Protein AF-A0A945UUV6-F1 (afdb_monomer)

Foldseek 3Di:
DDDPDQPCCDPPNVPVPDDFPWLVVVVLVVCQPVFQDDDPAPVRVVVSVCVSSVWDLVQKWWFQALPDPPSVQGHPVFTWIWIDDPAKIWIDTVQDWIWIWGQGPRQGTFIWIFRRVPPPPRRDRDTDGDCVVCVCQQDDLVPRRRDDWDKAAQAANGNYGPPVVHIDTDDPPDPQQRPQHRIADDDDDPPRHHNHQWHWDDDPNDTDIDGHPPPPPDSPD

pLDDT: mean 87.73, std 12.37, range [36.06, 98.31]

Structure (mmCIF, N/CA/C/O backbone):
data_AF-A0A945UUV6-F1
#
_entry.id   AF-A0A945UUV6-F1
#
loop_
_atom_site.group_PDB
_atom_site.id
_atom_site.type_symbol
_atom_site.label_atom_id
_atom_site.label_alt_id
_atom_site.label_comp_id
_atom_site.label_asym_id
_atom_site.label_entity_id
_atom_site.label_seq_id
_atom_site.pdbx_PDB_ins_code
_atom_site.Cartn_x
_atom_site.Cartn_y
_atom_site.Cartn_z
_atom_site.occupancy
_atom_site.B_iso_or_equiv
_atom_site.auth_seq_id
_atom_site.auth_comp_id
_atom_site.auth_asym_id
_atom_site.auth_atom_id
_atom_site.pdbx_PDB_model_num
ATOM 1 N N . MET A 1 1 ? -3.270 30.796 -7.926 1.00 36.06 1 MET A N 1
ATOM 2 C CA . MET A 1 1 ? -3.900 29.591 -8.498 1.00 36.06 1 MET A CA 1
ATOM 3 C C . MET A 1 1 ? -4.460 28.822 -7.319 1.00 36.06 1 MET A C 1
ATOM 5 O O . MET A 1 1 ? -3.673 28.322 -6.529 1.00 36.06 1 MET A O 1
ATOM 9 N N . PHE A 1 2 ? -5.770 28.882 -7.087 1.00 41.50 2 PHE A N 1
ATOM 10 C CA . PHE A 1 2 ? -6.388 28.129 -5.994 1.00 41.50 2 PHE A CA 1
ATOM 11 C C . PHE A 1 2 ? -6.330 26.651 -6.381 1.00 41.50 2 PHE A C 1
ATOM 13 O O . PHE A 1 2 ? -6.777 26.305 -7.475 1.00 41.50 2 PHE A O 1
ATOM 20 N N . ALA A 1 3 ? -5.711 25.807 -5.553 1.00 51.44 3 ALA A N 1
ATOM 21 C CA . ALA A 1 3 ? -5.890 24.368 -5.692 1.00 51.44 3 ALA A CA 1
ATOM 22 C C . ALA A 1 3 ? -7.397 24.114 -5.582 1.00 51.44 3 ALA A C 1
ATOM 24 O O . ALA A 1 3 ? -8.018 24.589 -4.631 1.00 51.44 3 ALA A O 1
ATOM 25 N N . ALA A 1 4 ? -7.992 23.482 -6.594 1.00 60.41 4 ALA A N 1
ATOM 26 C CA . ALA A 1 4 ? -9.378 23.058 -6.488 1.00 60.41 4 ALA A CA 1
ATOM 27 C C . ALA A 1 4 ? -9.465 22.129 -5.272 1.00 60.41 4 ALA A C 1
ATOM 29 O O . ALA A 1 4 ? -8.687 21.182 -5.174 1.00 60.41 4 ALA A O 1
ATOM 30 N N . GLU A 1 5 ? -10.331 22.463 -4.320 1.00 66.88 5 GLU A N 1
ATOM 31 C CA . GLU A 1 5 ? -10.587 21.610 -3.167 1.00 66.88 5 GLU A CA 1
ATOM 32 C C . GLU A 1 5 ? -11.098 20.262 -3.686 1.00 66.88 5 GLU A C 1
ATOM 34 O O . GLU A 1 5 ? -12.021 20.219 -4.504 1.00 66.88 5 GLU A O 1
ATOM 39 N N . GLU A 1 6 ? -10.438 19.175 -3.288 1.00 81.75 6 GLU A N 1
ATOM 40 C CA . GLU A 1 6 ? -10.772 17.840 -3.774 1.00 81.75 6 GLU A CA 1
ATOM 41 C C . GLU A 1 6 ? -12.221 17.498 -3.399 1.00 81.75 6 GLU A C 1
ATOM 43 O O . GLU A 1 6 ? -12.667 17.742 -2.275 1.00 81.75 6 GLU A O 1
ATOM 48 N N . ASN A 1 7 ? -12.981 16.922 -4.336 1.00 86.44 7 ASN A N 1
ATOM 49 C CA . ASN A 1 7 ? -14.432 16.750 -4.181 1.00 86.44 7 ASN A CA 1
ATOM 50 C C . ASN A 1 7 ? -14.825 15.970 -2.914 1.00 86.44 7 ASN A C 1
ATOM 52 O O . ASN A 1 7 ? -15.876 16.244 -2.338 1.00 86.44 7 ASN A O 1
ATOM 56 N N . TYR A 1 8 ? -13.989 15.028 -2.468 1.00 90.62 8 TYR A N 1
ATOM 57 C CA . TYR A 1 8 ? -14.243 14.205 -1.283 1.00 90.62 8 TYR A CA 1
ATOM 58 C C . TYR A 1 8 ? -14.155 14.974 0.046 1.00 90.62 8 TYR A C 1
ATOM 60 O O . TYR A 1 8 ? -14.665 14.492 1.057 1.00 90.62 8 TYR A O 1
ATOM 68 N N . GLU A 1 9 ? -13.568 16.172 0.067 1.00 92.88 9 GLU A N 1
ATOM 69 C CA . GLU A 1 9 ? -13.542 17.021 1.267 1.00 92.88 9 GLU A CA 1
ATOM 70 C C . GLU A 1 9 ? -14.818 17.854 1.446 1.00 92.88 9 GLU A C 1
ATOM 72 O O . GLU A 1 9 ? -15.105 18.356 2.537 1.00 92.88 9 GLU A O 1
ATOM 77 N N . ASN A 1 10 ? -15.646 17.949 0.405 1.00 91.81 10 ASN A N 1
ATOM 78 C CA . ASN A 1 10 ? -16.905 18.676 0.457 1.00 91.81 10 ASN A CA 1
ATOM 79 C C . ASN A 1 10 ? -18.038 17.834 1.077 1.00 91.81 10 ASN A C 1
ATOM 81 O O . ASN A 1 10 ? -18.025 16.598 1.009 1.00 91.81 10 ASN A O 1
ATOM 85 N N . PRO A 1 11 ? -19.066 18.475 1.669 1.00 91.50 11 PRO A N 1
ATOM 86 C CA . PRO A 1 11 ? -20.307 17.793 2.015 1.00 91.50 11 PRO A CA 1
ATOM 87 C C . PRO A 1 11 ? -20.918 17.085 0.790 1.00 91.50 11 PRO A C 1
ATOM 89 O O . PRO A 1 11 ? -20.872 17.632 -0.313 1.00 91.50 11 PRO A O 1
ATOM 92 N N . PRO A 1 12 ? -21.531 15.902 0.965 1.00 90.88 12 PRO A N 1
ATOM 93 C CA . PRO A 1 12 ? -21.845 15.263 2.245 1.00 90.88 12 PRO A CA 1
ATOM 94 C C . PRO A 1 12 ? -20.724 14.382 2.824 1.00 90.88 12 PRO A C 1
ATOM 96 O O . PRO A 1 12 ? -20.886 13.894 3.935 1.00 90.88 12 PRO A O 1
ATOM 99 N N . ILE A 1 13 ? -19.613 14.173 2.108 1.00 92.06 13 ILE A N 1
ATOM 100 C CA . ILE A 1 13 ? -18.565 13.217 2.505 1.00 92.06 13 ILE A CA 1
ATOM 101 C C . ILE A 1 13 ? -17.705 13.797 3.632 1.00 92.06 13 ILE A C 1
ATOM 103 O O . ILE A 1 13 ? -17.508 13.146 4.658 1.00 92.06 13 ILE A O 1
ATOM 107 N N . ALA A 1 14 ? -17.210 15.030 3.444 1.00 93.88 14 ALA A N 1
ATOM 108 C CA . ALA A 1 14 ? -16.312 15.712 4.379 1.00 93.88 14 ALA A CA 1
ATOM 109 C C . ALA A 1 14 ? -15.176 14.800 4.883 1.00 93.88 14 ALA A C 1
ATOM 111 O O . ALA A 1 14 ? -14.914 14.727 6.086 1.00 93.88 14 ALA A O 1
ATOM 112 N N . TYR A 1 15 ? -14.549 14.075 3.950 1.00 94.25 15 TYR A N 1
ATOM 113 C CA . TYR A 1 15 ? -13.761 12.869 4.195 1.00 94.25 15 TYR A CA 1
ATOM 114 C C . TYR A 1 15 ? -12.778 12.993 5.355 1.00 94.25 15 TYR A C 1
ATOM 116 O O . TYR A 1 15 ? -12.771 12.120 6.222 1.00 94.25 15 TYR A O 1
ATOM 124 N N . SER A 1 16 ? -11.962 14.048 5.412 1.00 92.38 16 SER A N 1
ATOM 125 C CA . SER A 1 16 ? -10.951 14.192 6.467 1.00 92.38 16 SER A CA 1
ATOM 126 C C . SER A 1 16 ? -11.541 14.540 7.837 1.00 92.38 16 SER A C 1
ATOM 128 O O . SER A 1 16 ? -10.946 14.206 8.861 1.00 92.38 16 SER A O 1
ATOM 130 N N . ARG A 1 17 ? -12.713 15.187 7.887 1.00 92.38 17 ARG A N 1
ATOM 131 C CA . ARG A 1 17 ? -13.366 15.588 9.148 1.00 92.38 17 ARG A CA 1
ATOM 132 C C . ARG A 1 17 ? -14.317 14.532 9.702 1.00 92.38 17 ARG A C 1
ATOM 134 O O . ARG A 1 17 ? -14.557 14.519 10.906 1.00 92.38 17 ARG A O 1
ATOM 141 N N . THR A 1 18 ? -14.889 13.699 8.841 1.00 94.69 18 THR A N 1
ATOM 142 C CA . THR A 1 18 ? -15.814 12.641 9.249 1.00 94.69 18 THR A CA 1
ATOM 143 C C . THR A 1 18 ? -15.056 11.555 10.010 1.00 94.69 18 THR A C 1
ATOM 145 O O . THR A 1 18 ? -13.999 11.096 9.571 1.00 94.69 18 THR A O 1
ATOM 148 N N . THR A 1 19 ? -15.576 11.160 11.173 1.00 93.44 19 THR A N 1
ATOM 149 C CA . THR A 1 19 ? -15.027 10.058 11.970 1.00 93.44 19 THR A CA 1
ATOM 150 C C . THR A 1 19 ? -15.353 8.719 11.298 1.00 93.44 19 THR A C 1
ATOM 152 O O . THR A 1 19 ? -16.535 8.441 11.119 1.00 93.44 19 THR A O 1
ATOM 155 N N . PRO A 1 20 ? -14.354 7.889 10.945 1.00 95.19 20 PRO A N 1
ATOM 156 C CA . PRO A 1 20 ? -14.604 6.584 10.333 1.00 95.19 20 PRO A CA 1
ATOM 157 C C . PRO A 1 20 ? -15.184 5.553 11.307 1.00 95.19 20 PRO A C 1
ATOM 159 O O . PRO A 1 20 ? -14.794 5.504 12.474 1.00 95.19 20 PRO A O 1
ATOM 162 N N . GLU A 1 21 ? -16.026 4.663 10.797 1.00 95.94 21 GLU A N 1
ATOM 163 C CA . GLU A 1 21 ? -16.571 3.454 11.422 1.00 95.94 21 GLU A CA 1
ATOM 164 C C . GLU A 1 21 ? -15.895 2.175 10.874 1.00 95.94 21 GLU A C 1
ATOM 166 O O . GLU A 1 21 ? -16.528 1.151 10.591 1.00 95.94 21 GLU A O 1
ATOM 171 N N . ASP A 1 22 ? -14.572 2.204 10.738 1.00 95.88 22 ASP A N 1
ATOM 172 C CA . ASP A 1 22 ? -13.777 1.117 10.165 1.00 95.88 22 ASP A CA 1
ATOM 173 C C . ASP A 1 22 ? -13.108 0.205 11.216 1.00 95.88 22 ASP A C 1
ATOM 175 O O . ASP A 1 22 ? -13.314 0.318 12.432 1.00 95.88 22 ASP A O 1
ATOM 179 N N . ALA A 1 23 ? -12.326 -0.767 10.733 1.00 95.62 23 ALA A N 1
ATOM 180 C CA . ALA A 1 23 ? -11.605 -1.716 11.579 1.00 95.62 23 ALA A CA 1
ATOM 181 C C . ALA A 1 23 ? -10.595 -1.034 12.516 1.00 95.62 23 ALA A C 1
ATO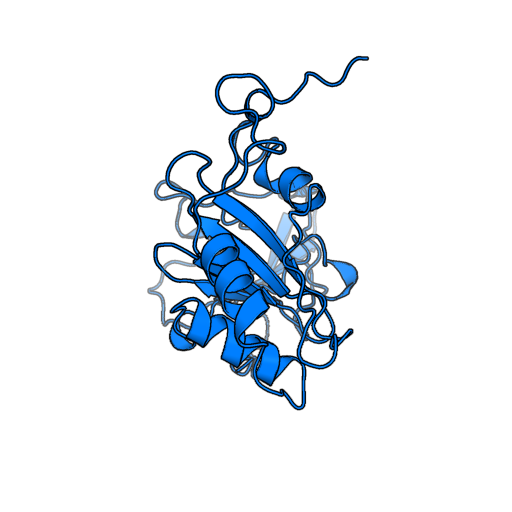M 183 O O . ALA A 1 23 ? -10.392 -1.505 13.634 1.00 95.62 23 ALA A O 1
ATOM 184 N N . ILE A 1 24 ? -10.011 0.091 12.101 1.00 95.19 24 ILE A N 1
ATOM 185 C CA . ILE A 1 24 ? -8.998 0.811 12.868 1.00 95.19 24 ILE A CA 1
ATOM 186 C C . ILE A 1 24 ? -9.636 1.629 13.982 1.00 95.19 24 ILE A C 1
ATOM 188 O O . ILE A 1 24 ? -9.155 1.572 15.112 1.00 95.19 24 ILE A O 1
ATOM 192 N N . THR A 1 25 ? -10.750 2.319 13.725 1.00 93.75 25 THR A N 1
ATOM 193 C CA . THR A 1 25 ? -11.500 2.993 14.796 1.00 93.75 25 THR A CA 1
ATOM 194 C C . THR A 1 25 ? -11.962 1.984 15.853 1.00 93.75 25 THR A C 1
ATOM 196 O O . THR A 1 25 ? -11.814 2.236 17.051 1.00 93.75 25 THR A O 1
ATOM 199 N N . ARG A 1 26 ? -12.463 0.807 15.442 1.00 93.69 26 ARG A N 1
ATOM 200 C CA . ARG A 1 26 ? -12.845 -0.265 16.383 1.00 93.69 26 ARG A CA 1
ATOM 201 C C . ARG A 1 26 ? -11.652 -0.777 17.190 1.00 93.69 26 ARG A C 1
ATOM 203 O O . ARG A 1 26 ? -11.760 -0.907 18.410 1.00 93.69 26 ARG A O 1
ATOM 210 N N . LEU A 1 27 ? -10.525 -1.034 16.526 1.00 92.75 27 LEU A N 1
ATOM 211 C CA . LEU A 1 27 ? -9.287 -1.470 17.168 1.00 92.75 27 LEU A CA 1
ATOM 212 C C . LEU A 1 27 ? -8.800 -0.433 18.185 1.00 92.75 27 LEU A C 1
ATOM 214 O O . LEU A 1 27 ? -8.574 -0.772 19.343 1.00 92.75 27 LEU A O 1
ATOM 218 N N . GLN A 1 28 ? -8.707 0.835 17.788 1.00 90.19 28 GLN A N 1
ATOM 219 C CA . GLN A 1 28 ? -8.241 1.918 18.649 1.00 90.19 28 GLN A CA 1
ATOM 220 C C . GLN A 1 28 ? -9.129 2.095 19.889 1.00 90.19 28 GLN A C 1
ATOM 222 O O . GLN A 1 28 ? -8.601 2.257 20.988 1.00 90.19 28 GLN A O 1
ATOM 227 N N . ASN A 1 29 ? -10.456 2.001 19.744 1.00 90.50 29 ASN A N 1
ATOM 228 C CA . ASN A 1 29 ? -11.382 2.065 20.879 1.00 90.50 29 ASN A CA 1
ATOM 229 C C . ASN A 1 29 ? -11.166 0.907 21.862 1.00 90.50 29 ASN A C 1
ATOM 231 O O . ASN A 1 29 ? -11.092 1.136 23.065 1.00 90.50 29 ASN A O 1
ATOM 235 N N . ARG A 1 30 ? -11.001 -0.324 21.363 1.00 90.25 30 ARG A N 1
ATOM 236 C CA . ARG A 1 30 ? -10.720 -1.488 22.218 1.00 90.25 30 ARG A CA 1
ATOM 237 C C . ARG A 1 30 ? -9.371 -1.350 22.929 1.00 90.25 30 ARG A C 1
ATOM 239 O O . ARG A 1 30 ? -9.291 -1.552 24.137 1.00 90.25 30 ARG A O 1
ATOM 246 N N . LEU A 1 31 ? -8.324 -0.953 22.206 1.00 87.06 31 LEU A N 1
ATOM 247 C CA . LEU A 1 31 ? -6.979 -0.783 22.764 1.00 87.06 31 LEU A CA 1
ATOM 248 C C . LEU A 1 31 ? -6.886 0.368 23.775 1.00 87.06 31 LEU A C 1
ATOM 250 O O . LEU A 1 31 ? -6.015 0.333 24.642 1.00 87.06 31 LEU A O 1
ATOM 254 N N . ALA A 1 32 ? -7.773 1.365 23.712 1.00 85.75 32 ALA A N 1
ATOM 255 C CA . ALA A 1 32 ? -7.854 2.406 24.738 1.00 85.75 32 ALA A CA 1
ATOM 256 C C . ALA A 1 32 ? -8.229 1.835 26.120 1.00 85.75 32 ALA A C 1
ATOM 258 O O . ALA A 1 32 ? -7.824 2.391 27.143 1.00 85.75 32 ALA A O 1
ATOM 259 N N . GLU A 1 33 ? -8.959 0.718 26.151 1.00 86.25 33 GLU A N 1
ATOM 260 C CA . GLU A 1 33 ? -9.356 0.017 27.374 1.00 86.25 33 GLU A CA 1
ATOM 261 C C . GLU A 1 33 ? -8.363 -1.090 27.749 1.00 86.25 33 GLU A C 1
ATOM 263 O O . GLU A 1 33 ? -7.979 -1.213 28.913 1.00 86.25 33 GLU A O 1
ATOM 268 N N . THR A 1 34 ? -7.931 -1.892 26.770 1.00 85.56 34 THR A N 1
ATOM 269 C CA . THR A 1 34 ? -7.133 -3.106 27.016 1.00 85.56 34 THR A CA 1
ATOM 270 C C . THR A 1 34 ? -5.625 -2.881 26.966 1.00 85.56 34 THR A C 1
ATOM 272 O O . THR A 1 34 ? -4.872 -3.683 27.515 1.00 85.56 34 THR A O 1
ATOM 275 N N . GLY A 1 35 ? -5.172 -1.815 26.305 1.00 81.06 35 GLY A N 1
ATOM 276 C CA . GLY A 1 35 ? -3.789 -1.684 25.855 1.00 81.06 35 GLY A CA 1
ATOM 277 C C . GLY A 1 35 ? -3.459 -2.633 24.698 1.00 81.06 35 GLY A C 1
ATOM 278 O O . GLY A 1 35 ? -4.230 -3.537 24.366 1.00 81.06 35 GLY A O 1
ATOM 279 N N . MET A 1 36 ? -2.303 -2.402 24.077 1.00 78.81 36 MET A N 1
ATOM 280 C CA . MET A 1 36 ? -1.695 -3.306 23.092 1.00 78.81 36 MET A CA 1
ATOM 281 C C . MET A 1 36 ? -0.851 -4.353 23.832 1.00 78.81 36 MET A C 1
ATOM 283 O O . MET A 1 36 ? -0.193 -3.971 24.807 1.00 78.81 36 MET A O 1
ATOM 287 N N . PRO A 1 37 ? -0.817 -5.624 23.387 1.00 80.81 37 PRO A N 1
ATOM 288 C CA . PRO A 1 37 ? 0.177 -6.578 23.867 1.00 80.81 37 PRO A CA 1
ATOM 289 C C . PRO A 1 37 ? 1.606 -6.039 23.720 1.00 80.81 37 PRO A C 1
ATOM 291 O O . PRO A 1 37 ? 1.888 -5.243 22.818 1.00 80.81 37 PRO A O 1
ATOM 294 N N . ASP A 1 38 ? 2.494 -6.476 24.614 1.00 81.75 38 ASP A N 1
ATOM 295 C CA . ASP A 1 38 ? 3.925 -6.209 24.486 1.00 81.75 38 ASP A CA 1
ATOM 296 C C . ASP A 1 38 ? 4.467 -6.840 23.194 1.00 81.75 38 ASP A C 1
ATOM 298 O O . ASP A 1 38 ? 3.981 -7.877 22.744 1.00 81.75 38 ASP A O 1
ATOM 302 N N . ALA A 1 39 ? 5.461 -6.183 22.602 1.00 85.25 39 ALA A N 1
ATOM 303 C CA . ALA A 1 39 ? 6.147 -6.636 21.403 1.00 85.25 39 ALA A CA 1
ATOM 304 C C . ALA A 1 39 ? 7.636 -6.303 21.519 1.00 85.25 39 ALA A C 1
ATOM 306 O O . ALA A 1 39 ? 7.996 -5.187 21.914 1.00 85.25 39 ALA A O 1
ATOM 307 N N . ASP A 1 40 ? 8.484 -7.255 21.154 1.00 84.25 40 ASP A N 1
ATOM 308 C CA . ASP A 1 40 ? 9.936 -7.156 21.255 1.00 84.25 40 ASP A CA 1
ATOM 309 C C . ASP A 1 40 ? 10.534 -6.321 20.114 1.00 84.25 40 ASP A C 1
ATOM 311 O O . ASP A 1 40 ? 11.536 -5.623 20.301 1.00 84.25 40 ASP A O 1
ATOM 315 N N . ASP A 1 41 ? 9.920 -6.368 18.927 1.00 87.88 41 ASP A N 1
ATOM 316 C CA . ASP A 1 41 ? 10.397 -5.669 17.736 1.00 87.88 41 ASP A CA 1
ATOM 317 C C . ASP A 1 41 ? 9.278 -5.216 16.775 1.00 87.88 41 ASP A C 1
ATOM 319 O O . ASP A 1 41 ? 8.084 -5.462 16.965 1.00 87.88 41 ASP A O 1
ATOM 323 N N . GLU A 1 42 ? 9.676 -4.521 15.704 1.00 89.62 42 GLU A N 1
ATOM 324 C CA . GLU A 1 42 ? 8.758 -4.029 14.672 1.00 89.62 42 GLU A CA 1
ATOM 325 C C . GLU A 1 42 ? 8.004 -5.146 13.929 1.00 89.62 42 GLU A C 1
ATOM 327 O O . GLU A 1 42 ? 6.868 -4.929 13.498 1.00 89.62 42 GLU A O 1
ATOM 332 N N . LYS A 1 43 ? 8.594 -6.342 13.797 1.00 91.69 43 LYS A N 1
ATOM 333 C CA . LYS A 1 43 ? 7.950 -7.486 13.138 1.00 91.69 43 LYS A CA 1
ATOM 334 C C . LYS A 1 43 ? 6.869 -8.080 14.023 1.00 91.69 43 LYS A C 1
ATOM 336 O O . LYS A 1 43 ? 5.829 -8.484 13.512 1.00 91.69 43 LYS A O 1
ATOM 341 N N . GLU A 1 44 ? 7.090 -8.144 15.329 1.00 91.00 44 GLU A N 1
ATOM 342 C CA . GLU A 1 44 ? 6.075 -8.592 16.274 1.00 91.00 44 GLU A CA 1
ATOM 343 C C . GLU A 1 44 ? 4.908 -7.603 16.356 1.00 91.00 44 GLU A C 1
ATOM 345 O O . GLU A 1 44 ? 3.760 -8.033 16.264 1.00 91.00 44 GLU A O 1
ATOM 350 N N . ILE A 1 45 ? 5.174 -6.288 16.372 1.00 91.06 45 ILE A N 1
ATOM 351 C CA . ILE A 1 45 ? 4.116 -5.265 16.251 1.00 91.06 45 ILE A CA 1
ATOM 352 C C . ILE A 1 45 ? 3.297 -5.495 14.977 1.00 91.06 45 ILE A C 1
ATOM 354 O O . ILE A 1 45 ? 2.067 -5.492 15.021 1.00 91.06 45 ILE A O 1
ATOM 358 N N . LEU A 1 46 ? 3.965 -5.727 13.844 1.00 94.19 46 LEU A N 1
ATOM 359 C CA . LEU A 1 46 ? 3.285 -6.016 12.588 1.00 94.19 46 LEU A CA 1
ATOM 360 C C . LEU A 1 46 ? 2.440 -7.297 12.675 1.00 94.19 46 LEU A C 1
ATOM 362 O O . LEU A 1 46 ? 1.280 -7.265 12.280 1.00 94.19 46 LEU A O 1
ATOM 366 N N . ARG A 1 47 ? 2.966 -8.405 13.218 1.00 94.44 47 ARG A N 1
ATOM 367 C CA . ARG A 1 47 ? 2.203 -9.660 13.382 1.00 94.44 47 ARG A CA 1
ATOM 368 C C . ARG A 1 47 ? 0.973 -9.477 14.267 1.00 94.44 47 ARG A C 1
ATOM 370 O O . ARG A 1 47 ? -0.092 -9.978 13.915 1.00 94.44 47 ARG A O 1
ATOM 377 N N . LEU A 1 48 ? 1.106 -8.749 15.375 1.00 92.25 48 LEU A N 1
ATOM 378 C CA . LEU A 1 48 ? -0.012 -8.432 16.262 1.00 92.25 48 LEU A CA 1
ATOM 379 C C . LEU A 1 48 ? -1.073 -7.603 15.534 1.00 92.25 48 LEU A C 1
ATOM 381 O O . LEU A 1 48 ? -2.249 -7.942 15.596 1.00 92.25 48 LEU A O 1
ATOM 385 N N . LEU A 1 49 ? -0.674 -6.564 14.792 1.00 93.50 49 LEU A N 1
ATOM 386 C CA . LEU A 1 49 ? -1.610 -5.759 14.001 1.00 93.50 49 LEU A CA 1
ATOM 387 C C . LEU A 1 49 ? -2.318 -6.584 12.923 1.00 93.50 49 LEU A C 1
ATOM 389 O O . LEU A 1 49 ? -3.525 -6.448 12.761 1.00 93.50 49 LEU A O 1
ATOM 393 N N . LEU A 1 50 ? -1.596 -7.451 12.207 1.00 96.81 50 LEU A N 1
ATOM 394 C CA . LEU A 1 50 ? -2.195 -8.340 11.208 1.00 96.81 50 LEU A CA 1
ATOM 395 C C . LEU A 1 50 ? -3.235 -9.273 11.841 1.00 96.81 50 LEU A C 1
ATOM 397 O O . LEU A 1 50 ? -4.326 -9.413 11.297 1.00 96.81 50 LEU A O 1
ATOM 401 N N . ALA A 1 51 ? -2.933 -9.856 13.004 1.00 95.12 51 ALA A N 1
ATOM 402 C CA . ALA A 1 51 ? -3.875 -10.705 13.730 1.00 95.12 51 ALA A CA 1
ATOM 403 C C . ALA A 1 51 ? -5.111 -9.924 14.207 1.00 95.12 51 ALA A C 1
ATOM 405 O O . ALA A 1 51 ? -6.234 -10.392 14.053 1.00 95.12 51 ALA A O 1
ATOM 406 N N . GLU A 1 52 ? -4.916 -8.718 14.743 1.00 93.50 52 GLU A N 1
ATOM 407 C CA . GLU A 1 52 ? -6.006 -7.878 15.252 1.00 93.50 52 GLU A CA 1
ATOM 408 C C . GLU A 1 52 ? -6.920 -7.322 14.154 1.00 93.50 52 GLU A C 1
ATOM 410 O O . GLU A 1 52 ? -8.082 -7.003 14.412 1.00 93.50 52 GLU A O 1
ATOM 415 N N . LEU A 1 53 ? -6.403 -7.210 12.930 1.00 95.56 53 LEU A N 1
ATOM 416 C CA . LEU A 1 53 ? -7.136 -6.745 11.753 1.00 95.56 53 LEU A CA 1
ATOM 417 C C . LEU A 1 53 ? -7.650 -7.892 10.871 1.00 95.56 53 LEU A C 1
ATOM 419 O O . LEU A 1 53 ? -8.217 -7.619 9.813 1.00 95.56 53 LEU A O 1
ATOM 423 N N . ASP A 1 54 ? -7.456 -9.146 11.293 1.00 96.62 54 ASP A N 1
ATOM 424 C CA . ASP A 1 54 ? -7.799 -10.355 10.532 1.00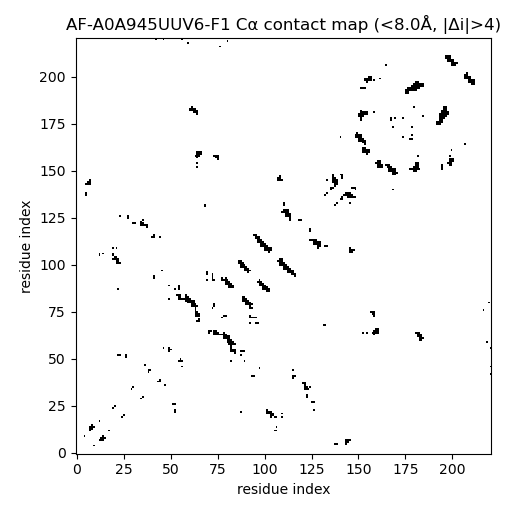 96.62 54 ASP A CA 1
ATOM 425 C C . ASP A 1 54 ? -7.210 -10.347 9.106 1.00 96.62 54 ASP A C 1
ATOM 427 O O . ASP A 1 54 ? -7.868 -10.625 8.102 1.00 96.62 54 ASP A O 1
ATOM 431 N N . VAL A 1 55 ? -5.936 -9.959 9.005 1.00 98.31 55 VAL A N 1
ATOM 432 C CA . VAL A 1 55 ? -5.173 -9.934 7.755 1.00 98.31 55 VAL A CA 1
ATOM 433 C C . VAL A 1 55 ? -4.230 -11.142 7.721 1.00 98.31 55 VAL A C 1
ATOM 435 O O . VAL A 1 55 ? -3.278 -11.203 8.504 1.00 98.31 55 VAL A O 1
ATOM 438 N N . PRO A 1 56 ? -4.428 -12.112 6.808 1.00 97.62 56 PRO A N 1
ATOM 439 C CA . PRO A 1 56 ? -3.584 -13.301 6.748 1.00 97.62 56 PRO A CA 1
ATOM 440 C C . PRO A 1 56 ? -2.138 -12.957 6.385 1.00 97.62 56 PRO A C 1
ATOM 442 O O . PRO A 1 56 ? -1.890 -12.320 5.363 1.00 97.62 56 PRO A O 1
ATOM 445 N N . ILE A 1 57 ? -1.157 -13.459 7.140 1.00 96.44 57 ILE A N 1
ATOM 446 C CA . ILE A 1 57 ? 0.274 -13.289 6.804 1.00 96.44 57 ILE A CA 1
ATOM 447 C C . ILE A 1 57 ? 0.590 -13.878 5.416 1.00 96.44 57 ILE A C 1
ATOM 449 O O . ILE A 1 57 ? 1.397 -13.326 4.672 1.00 96.44 57 ILE A O 1
ATOM 453 N N . SER A 1 58 ? -0.101 -14.952 5.022 1.00 94.50 58 SER A N 1
ATOM 454 C CA . SER A 1 58 ? 0.043 -15.595 3.710 1.00 94.50 58 SER A CA 1
ATOM 455 C C . SER A 1 58 ? -0.410 -14.736 2.522 1.00 94.50 58 SER A C 1
ATOM 457 O O . SER A 1 58 ? -0.103 -15.084 1.385 1.00 94.50 58 SER A O 1
ATOM 459 N N . SER A 1 59 ? -1.108 -13.617 2.757 1.00 96.19 59 SER A N 1
ATOM 460 C CA . SER A 1 59 ? -1.513 -12.665 1.709 1.00 96.19 59 SER A CA 1
ATOM 461 C C . SER A 1 59 ? -0.355 -11.805 1.182 1.00 96.19 59 SER A C 1
ATOM 463 O O . SER A 1 59 ? -0.553 -10.992 0.283 1.00 96.19 59 SER A O 1
ATOM 465 N N . GLN A 1 60 ? 0.848 -11.954 1.744 1.00 95.62 60 GLN A N 1
ATOM 466 C CA . GLN A 1 60 ? 1.994 -11.093 1.475 1.00 95.62 60 GLN A CA 1
ATOM 467 C C . GLN A 1 60 ? 2.291 -10.899 -0.021 1.00 95.62 60 GLN A C 1
ATOM 469 O O . GLN A 1 60 ? 2.485 -11.845 -0.785 1.00 95.62 60 GLN A O 1
ATOM 474 N N . LEU A 1 61 ? 2.437 -9.632 -0.394 1.00 95.19 61 LEU A N 1
ATOM 475 C CA . LEU A 1 61 ? 2.978 -9.150 -1.657 1.00 95.19 61 LEU A CA 1
ATOM 476 C C . LEU A 1 61 ? 4.231 -8.325 -1.373 1.00 95.19 61 LEU A C 1
ATOM 478 O O . LEU A 1 61 ? 4.312 -7.657 -0.343 1.00 95.19 61 LEU A O 1
ATOM 482 N N . LEU A 1 62 ? 5.189 -8.314 -2.298 1.00 95.44 62 LEU A N 1
ATOM 483 C CA . LEU A 1 62 ? 6.447 -7.588 -2.129 1.00 95.44 62 LEU A CA 1
ATOM 484 C C . LEU A 1 62 ? 6.673 -6.608 -3.283 1.00 95.44 62 LEU A C 1
ATOM 486 O O . LEU A 1 62 ? 6.577 -6.964 -4.459 1.00 95.44 62 LEU A O 1
ATOM 490 N N . VAL A 1 63 ? 6.997 -5.367 -2.927 1.00 96.06 63 VAL A N 1
ATOM 491 C CA . VAL A 1 63 ? 7.204 -4.244 -3.846 1.00 96.06 63 VAL A CA 1
ATOM 492 C C . VAL A 1 63 ? 8.598 -3.682 -3.627 1.00 96.06 63 VAL A C 1
ATOM 494 O O . VAL A 1 63 ? 8.895 -3.145 -2.560 1.00 96.06 63 VAL A O 1
ATOM 497 N N . PHE A 1 64 ? 9.448 -3.774 -4.644 1.00 95.19 64 PHE A N 1
ATOM 498 C CA . PHE A 1 64 ? 10.798 -3.215 -4.599 1.00 95.19 64 PHE A CA 1
ATOM 499 C C . PHE A 1 64 ? 10.911 -1.848 -5.270 1.00 95.19 64 PHE A C 1
ATOM 501 O O . PHE A 1 64 ? 11.927 -1.169 -5.122 1.00 95.19 64 PHE A O 1
ATOM 508 N N . SER A 1 65 ? 9.890 -1.426 -6.020 1.00 95.94 65 SER A N 1
ATOM 509 C CA . SER A 1 65 ? 9.896 -0.098 -6.620 1.00 95.94 65 SER A CA 1
ATOM 510 C C . SER A 1 65 ? 9.657 1.002 -5.592 1.00 95.94 65 SER A C 1
ATOM 512 O O . SER A 1 65 ? 8.782 0.908 -4.728 1.00 95.94 65 SER A O 1
ATOM 514 N N . ARG A 1 66 ? 10.365 2.115 -5.765 1.00 95.62 66 ARG A N 1
ATOM 515 C CA . ARG A 1 66 ? 10.336 3.316 -4.926 1.00 95.62 66 ARG A CA 1
ATOM 516 C C . ARG A 1 66 ? 9.116 4.203 -5.211 1.00 95.62 66 ARG A C 1
ATOM 518 O O . ARG A 1 66 ? 9.233 5.377 -5.543 1.00 95.62 66 ARG A O 1
ATOM 525 N N . THR A 1 67 ? 7.918 3.628 -5.103 1.00 91.50 67 THR A N 1
ATOM 526 C CA . THR A 1 67 ? 6.632 4.273 -5.442 1.00 91.50 67 THR A CA 1
ATOM 527 C C . THR A 1 67 ? 5.755 4.591 -4.225 1.00 91.50 67 THR A C 1
ATOM 529 O O . THR A 1 67 ? 4.560 4.819 -4.389 1.00 91.50 67 THR A O 1
ATOM 532 N N . SER A 1 68 ? 6.323 4.568 -3.015 1.00 91.75 68 SER A N 1
ATOM 533 C CA . SER A 1 68 ? 5.640 4.862 -1.742 1.00 91.75 68 SER A CA 1
ATOM 534 C C . SER A 1 68 ? 6.065 6.218 -1.164 1.00 91.75 68 SER A C 1
ATOM 536 O O . SER A 1 68 ? 7.111 6.749 -1.539 1.00 91.75 68 SER A O 1
ATOM 538 N N . LEU A 1 69 ? 5.314 6.716 -0.173 1.00 90.50 69 LEU A N 1
ATOM 539 C CA . LEU A 1 69 ? 5.753 7.758 0.763 1.00 90.50 69 LEU A CA 1
ATOM 540 C C . LEU A 1 69 ? 7.121 7.420 1.386 1.00 90.50 69 LEU A C 1
ATOM 542 O O . LEU A 1 69 ? 7.955 8.295 1.589 1.00 90.50 69 LEU A O 1
ATOM 546 N N . GLN A 1 70 ? 7.391 6.131 1.609 1.00 93.19 70 GLN A N 1
ATOM 547 C CA . GLN A 1 70 ? 8.629 5.629 2.217 1.00 93.19 70 GLN A CA 1
ATOM 548 C C . GLN A 1 70 ? 9.731 5.282 1.200 1.00 93.19 70 GLN A C 1
ATOM 550 O O . GLN A 1 70 ? 10.573 4.419 1.460 1.00 93.19 70 GLN A O 1
ATOM 555 N N . ARG A 1 71 ? 9.729 5.924 0.023 1.00 94.94 71 ARG A N 1
ATOM 556 C CA . ARG A 1 71 ? 10.635 5.621 -1.103 1.00 94.94 71 ARG A CA 1
ATOM 557 C C . ARG A 1 71 ? 12.114 5.514 -0.728 1.00 94.94 71 ARG A C 1
ATOM 559 O O . ARG A 1 71 ? 12.801 4.647 -1.257 1.00 94.94 71 ARG A O 1
ATOM 566 N N . ASP A 1 72 ? 12.589 6.325 0.214 1.00 95.25 72 ASP A N 1
ATOM 567 C CA . ASP A 1 72 ? 14.004 6.355 0.603 1.00 95.25 72 ASP A CA 1
ATOM 568 C C . ASP A 1 72 ? 14.456 5.072 1.311 1.00 95.25 72 ASP A C 1
ATOM 570 O O . ASP A 1 72 ? 15.644 4.755 1.313 1.00 95.25 72 ASP A O 1
ATOM 574 N N . ARG A 1 73 ? 13.514 4.301 1.868 1.00 94.94 73 ARG A N 1
ATOM 575 C CA . ARG A 1 73 ? 13.776 3.025 2.552 1.00 94.94 73 ARG A CA 1
ATOM 576 C C . ARG A 1 73 ? 13.629 1.816 1.646 1.00 94.94 73 ARG A C 1
ATOM 578 O O . ARG A 1 73 ? 14.178 0.768 1.959 1.00 94.94 73 ARG A O 1
ATOM 585 N N . ILE A 1 74 ? 12.885 1.954 0.555 1.00 95.69 74 ILE A N 1
ATOM 586 C CA . ILE A 1 74 ? 12.558 0.838 -0.326 1.00 95.69 74 ILE A CA 1
ATOM 587 C C . ILE A 1 74 ? 13.691 0.639 -1.329 1.00 95.69 74 ILE A C 1
ATOM 589 O O . ILE A 1 74 ? 14.177 1.601 -1.924 1.00 95.69 74 ILE A O 1
ATOM 593 N N . SER A 1 75 ? 14.096 -0.608 -1.525 1.00 94.06 75 SER A N 1
ATOM 594 C CA . SER A 1 75 ? 15.026 -1.031 -2.573 1.00 94.06 75 SER A CA 1
ATOM 595 C C . SER A 1 75 ? 14.750 -2.493 -2.952 1.00 94.06 75 SER A C 1
ATOM 597 O O . SER A 1 75 ? 14.008 -3.174 -2.240 1.00 94.06 75 SER A O 1
ATOM 599 N N . PRO A 1 76 ? 15.372 -3.026 -4.019 1.00 92.69 76 PRO A N 1
ATOM 600 C CA . PRO A 1 76 ? 15.366 -4.466 -4.295 1.00 92.69 76 PRO A CA 1
ATOM 601 C C . PRO A 1 76 ? 15.814 -5.335 -3.113 1.00 92.69 76 PRO A C 1
ATOM 603 O O . PRO A 1 76 ? 15.251 -6.396 -2.880 1.00 92.69 76 PRO A O 1
ATOM 606 N N . THR A 1 77 ? 16.779 -4.874 -2.316 1.00 91.81 77 THR A N 1
ATOM 607 C CA . THR A 1 77 ? 17.281 -5.616 -1.145 1.00 91.81 77 THR A CA 1
ATOM 608 C C . THR A 1 77 ? 16.549 -5.295 0.160 1.00 91.81 77 THR A C 1
ATOM 610 O O . THR A 1 77 ? 16.778 -5.962 1.163 1.00 91.81 77 THR A O 1
ATOM 613 N N . ASN A 1 78 ? 15.670 -4.289 0.164 1.00 93.81 78 ASN A N 1
ATOM 614 C CA . ASN A 1 78 ? 14.814 -3.922 1.291 1.00 93.81 78 ASN A CA 1
ATOM 615 C C . ASN A 1 78 ? 13.401 -3.576 0.781 1.00 93.81 78 ASN A C 1
ATOM 617 O O . ASN A 1 78 ? 13.016 -2.399 0.758 1.00 93.81 78 ASN A O 1
ATOM 621 N N . PRO A 1 79 ? 12.643 -4.567 0.276 1.00 95.00 79 PRO A N 1
ATOM 622 C CA . PRO A 1 79 ? 11.342 -4.319 -0.323 1.00 95.00 79 PRO A CA 1
ATOM 623 C C . PRO A 1 79 ? 10.299 -3.962 0.736 1.00 95.00 79 PRO A C 1
ATOM 625 O O . PRO A 1 79 ? 10.392 -4.339 1.904 1.00 95.00 79 PRO A O 1
ATOM 628 N N . ARG A 1 80 ? 9.248 -3.272 0.300 1.00 96.25 80 ARG A N 1
ATOM 629 C CA . ARG A 1 80 ? 8.033 -3.094 1.093 1.00 96.25 80 ARG A CA 1
ATOM 630 C C . ARG A 1 80 ? 7.151 -4.330 0.948 1.00 96.25 80 ARG A C 1
ATOM 632 O O . ARG A 1 80 ? 6.835 -4.711 -0.179 1.00 96.25 80 ARG A O 1
ATOM 639 N N . ALA A 1 81 ? 6.693 -4.897 2.057 1.00 96.69 81 ALA A N 1
ATOM 640 C CA . ALA A 1 81 ? 5.589 -5.848 2.053 1.00 96.69 81 ALA A CA 1
ATOM 641 C C . ALA A 1 81 ? 4.238 -5.137 2.096 1.00 96.69 81 ALA A C 1
ATOM 643 O O . ALA A 1 81 ? 4.094 -4.075 2.702 1.00 96.69 81 ALA A O 1
ATOM 644 N N . ILE A 1 82 ? 3.247 -5.758 1.465 1.00 97.56 82 ILE A N 1
ATOM 645 C CA . ILE A 1 82 ? 1.830 -5.433 1.587 1.00 97.56 82 ILE A CA 1
ATOM 646 C C . ILE A 1 82 ? 1.106 -6.729 1.942 1.00 97.56 82 ILE A C 1
ATOM 648 O O . ILE A 1 82 ? 1.236 -7.718 1.228 1.00 97.56 82 ILE A O 1
ATOM 652 N N . TYR A 1 83 ? 0.337 -6.711 3.018 1.00 98.25 83 TYR A N 1
ATOM 653 C CA . TYR A 1 83 ? -0.593 -7.765 3.408 1.00 98.25 83 TYR A CA 1
ATOM 654 C C . TYR A 1 83 ? -2.010 -7.254 3.183 1.00 98.25 83 TYR A C 1
ATOM 656 O O . TYR A 1 83 ? -2.244 -6.047 3.277 1.00 98.25 83 TYR A O 1
ATOM 664 N N . TYR A 1 84 ? -2.949 -8.138 2.873 1.00 97.88 84 TYR A N 1
ATOM 665 C CA . TYR A 1 84 ? -4.317 -7.735 2.584 1.00 97.88 84 TYR A CA 1
ATOM 666 C C . TYR A 1 84 ? -5.359 -8.767 3.018 1.00 97.88 84 TYR A C 1
ATOM 668 O O . TYR A 1 84 ? -5.115 -9.972 3.051 1.00 97.88 84 TYR A O 1
ATOM 676 N N . SER A 1 85 ? -6.543 -8.254 3.322 1.00 97.44 85 SER A N 1
ATOM 677 C CA . SER A 1 85 ? -7.813 -8.969 3.384 1.00 97.44 85 SER A CA 1
ATOM 678 C C . SER A 1 85 ? -8.825 -8.243 2.490 1.00 97.44 85 SER A C 1
ATOM 680 O O . SER A 1 85 ? -8.478 -7.285 1.794 1.00 97.44 85 SER A O 1
ATOM 682 N N . ASP A 1 86 ? -10.089 -8.659 2.517 1.00 93.62 86 ASP A N 1
ATOM 683 C CA . ASP A 1 86 ? -11.148 -7.982 1.759 1.00 93.62 86 ASP A CA 1
ATOM 684 C C . ASP A 1 86 ? -11.403 -6.544 2.247 1.00 93.62 86 ASP A C 1
ATOM 686 O O . ASP A 1 86 ? -11.907 -5.708 1.495 1.00 93.62 86 ASP A O 1
ATOM 690 N N . THR A 1 87 ? -11.053 -6.236 3.502 1.00 94.12 87 THR A N 1
ATOM 691 C CA . THR A 1 87 ? -11.401 -4.964 4.157 1.00 94.12 87 THR A CA 1
ATOM 692 C C . THR A 1 87 ? -10.216 -4.212 4.754 1.00 94.12 87 THR A C 1
ATOM 694 O O . THR A 1 87 ? -10.416 -3.147 5.344 1.00 94.12 87 THR A O 1
ATOM 697 N N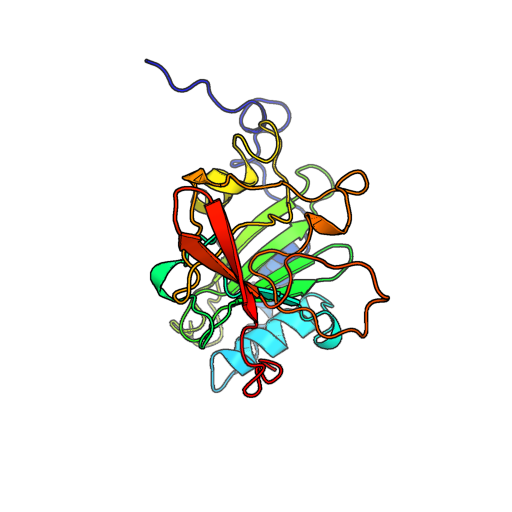 . CYS A 1 88 ? -8.991 -4.729 4.638 1.00 97.50 88 CYS A N 1
ATOM 698 C CA . CYS A 1 88 ? -7.808 -4.060 5.167 1.00 97.50 88 CYS A CA 1
ATOM 699 C C . CYS A 1 88 ? -6.549 -4.361 4.346 1.00 97.50 88 CYS A C 1
ATOM 701 O O . CYS A 1 88 ? -6.363 -5.473 3.862 1.00 97.50 88 CYS A O 1
ATOM 703 N N . TYR A 1 89 ? -5.670 -3.368 4.219 1.00 97.88 89 TYR A N 1
ATOM 704 C CA . TYR A 1 89 ? -4.341 -3.495 3.627 1.00 97.88 89 TYR A CA 1
ATOM 705 C C . TYR A 1 89 ? -3.310 -2.963 4.614 1.00 97.88 89 TYR A C 1
ATOM 707 O O . TYR A 1 89 ? -3.477 -1.865 5.139 1.00 97.88 89 TYR A O 1
ATOM 715 N N . VAL A 1 90 ? -2.227 -3.700 4.836 1.00 97.94 90 VAL A N 1
ATOM 716 C CA . VAL A 1 90 ? -1.151 -3.318 5.755 1.00 97.94 90 VAL A CA 1
ATOM 717 C C . VAL A 1 90 ? 0.171 -3.331 4.999 1.00 97.94 90 VAL A C 1
ATOM 719 O O . VAL A 1 90 ? 0.641 -4.377 4.563 1.00 97.94 90 VAL A O 1
ATOM 722 N N . GLY A 1 91 ? 0.763 -2.157 4.813 1.00 96.81 91 GLY A N 1
ATOM 723 C CA . GLY A 1 91 ? 2.063 -1.955 4.189 1.00 96.81 91 GLY A CA 1
ATOM 724 C C . GLY A 1 91 ? 3.162 -1.757 5.228 1.00 96.81 91 GLY A C 1
ATOM 725 O O . GLY A 1 91 ? 2.986 -1.010 6.186 1.00 96.81 91 GLY A O 1
ATOM 726 N N . TRP A 1 92 ? 4.319 -2.381 5.030 1.00 96.69 92 TRP A N 1
ATOM 727 C CA . TRP A 1 92 ? 5.474 -2.198 5.907 1.00 96.69 92 TRP A CA 1
ATOM 728 C C . TRP A 1 92 ? 6.786 -2.401 5.152 1.00 96.69 92 TRP A C 1
ATOM 730 O O . TRP A 1 92 ? 6.912 -3.299 4.322 1.00 96.69 92 TRP A O 1
ATOM 740 N N . VAL A 1 93 ? 7.775 -1.563 5.449 1.00 94.94 93 VAL A N 1
ATOM 741 C CA . VAL A 1 93 ? 9.167 -1.740 5.025 1.00 94.94 93 VAL A CA 1
ATOM 742 C C . VAL A 1 93 ? 10.034 -1.765 6.287 1.00 94.94 93 VAL A C 1
ATOM 744 O O . VAL A 1 93 ? 9.794 -0.934 7.168 1.00 94.94 93 VAL A O 1
ATOM 747 N N . PRO A 1 94 ? 11.024 -2.670 6.402 1.00 93.31 94 PRO A N 1
ATOM 748 C CA . PRO A 1 94 ? 11.893 -2.730 7.573 1.00 93.31 94 PRO A CA 1
ATOM 749 C C . PRO A 1 94 ? 12.505 -1.372 7.938 1.00 93.31 94 PRO A C 1
ATOM 751 O O . PRO A 1 94 ? 12.976 -0.619 7.074 1.00 93.31 94 PRO A O 1
ATOM 754 N N . GLY A 1 95 ? 12.456 -1.031 9.227 1.00 92.81 95 GLY A N 1
ATOM 755 C CA . GLY A 1 95 ? 12.865 0.268 9.752 1.00 92.81 95 GLY A CA 1
ATOM 756 C C . 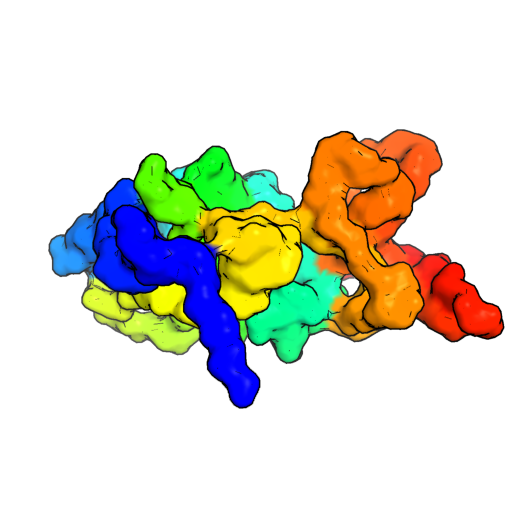GLY A 1 95 ? 11.980 1.448 9.327 1.00 92.81 95 GLY A C 1
ATOM 757 O O . GLY A 1 95 ? 12.411 2.598 9.467 1.00 92.81 95 GLY A O 1
ATOM 758 N N . GLY A 1 96 ? 10.790 1.205 8.777 1.00 92.62 96 GLY A N 1
ATOM 759 C CA . GLY A 1 96 ? 9.823 2.206 8.322 1.00 92.62 96 GLY A CA 1
ATOM 760 C C . GLY A 1 96 ? 8.581 2.333 9.208 1.00 92.62 96 GLY A C 1
ATOM 761 O O . GLY A 1 96 ? 8.543 1.859 10.339 1.00 92.62 96 GLY A O 1
ATOM 762 N N . LEU A 1 97 ? 7.571 3.015 8.673 1.00 92.94 97 LEU A N 1
ATOM 763 C CA . LEU A 1 97 ? 6.208 3.069 9.191 1.00 92.94 97 LEU A CA 1
ATOM 764 C C . LEU A 1 97 ? 5.429 1.822 8.760 1.00 92.94 97 LEU A C 1
ATOM 766 O O . LEU A 1 97 ? 5.688 1.251 7.694 1.00 92.94 97 LEU A O 1
ATOM 770 N N . ILE A 1 98 ? 4.434 1.464 9.565 1.00 94.44 98 ILE A N 1
ATOM 771 C CA . ILE A 1 98 ? 3.342 0.579 9.170 1.00 94.44 98 ILE A CA 1
ATOM 772 C C . ILE A 1 98 ? 2.220 1.473 8.638 1.00 94.44 98 ILE A C 1
ATOM 774 O O . ILE A 1 98 ? 1.665 2.288 9.371 1.00 94.44 98 ILE A O 1
ATOM 778 N N . GLU A 1 99 ? 1.922 1.345 7.352 1.00 95.75 99 GLU A N 1
ATOM 779 C CA . GLU A 1 99 ? 0.846 2.053 6.657 1.00 95.75 99 GLU A CA 1
ATOM 780 C C . GLU A 1 99 ? -0.378 1.131 6.622 1.00 95.75 99 GLU A C 1
ATOM 782 O O . GLU A 1 99 ? -0.260 -0.021 6.212 1.00 95.75 99 GLU A O 1
ATOM 787 N N . ILE A 1 100 ? -1.553 1.598 7.037 1.00 96.81 100 ILE A N 1
ATOM 788 C CA . ILE A 1 100 ? -2.769 0.780 7.086 1.00 96.81 100 ILE A CA 1
ATOM 789 C C . ILE A 1 100 ? -3.867 1.459 6.281 1.00 96.81 100 ILE A C 1
ATOM 791 O O . ILE A 1 100 ? -4.139 2.642 6.456 1.00 96.81 100 ILE A O 1
ATOM 795 N N . THR A 1 101 ? -4.517 0.701 5.407 1.00 97.62 101 THR A N 1
ATOM 796 C CA . THR A 1 101 ? -5.775 1.095 4.777 1.00 97.62 101 THR A CA 1
ATOM 797 C C . THR A 1 101 ? -6.896 0.241 5.342 1.00 97.62 101 THR A C 1
ATOM 799 O O . THR A 1 101 ? -6.805 -0.982 5.277 1.00 97.62 101 THR A O 1
ATOM 802 N N . ALA A 1 102 ? -7.954 0.850 5.863 1.00 97.44 102 ALA A N 1
ATOM 803 C CA . ALA A 1 102 ? -9.176 0.150 6.249 1.00 97.44 102 ALA A CA 1
ATOM 804 C C . ALA A 1 102 ? -10.322 0.562 5.322 1.00 97.44 102 ALA A C 1
ATOM 806 O O . ALA A 1 102 ? -10.320 1.662 4.780 1.00 97.44 102 ALA A O 1
ATOM 807 N N . ILE A 1 103 ? -11.278 -0.332 5.082 1.00 97.19 103 ILE A N 1
ATOM 808 C CA . ILE A 1 103 ? -12.454 -0.010 4.271 1.00 97.19 103 ILE A CA 1
ATOM 809 C C . ILE A 1 103 ? -13.600 0.399 5.197 1.00 97.19 103 ILE A C 1
ATOM 811 O O . ILE A 1 103 ? -14.151 -0.426 5.927 1.00 97.19 103 ILE A O 1
ATOM 815 N N . ASP A 1 104 ? -13.946 1.680 5.154 1.00 96.44 104 ASP A N 1
ATOM 816 C CA . ASP A 1 104 ? -15.103 2.264 5.819 1.00 96.44 104 ASP A CA 1
ATOM 817 C C . ASP A 1 104 ? -16.360 2.147 4.932 1.00 96.44 104 ASP A C 1
ATOM 819 O O . ASP A 1 104 ? -16.283 2.388 3.721 1.00 96.44 104 ASP A O 1
ATOM 823 N N . PRO A 1 105 ? -17.534 1.807 5.493 1.00 93.50 105 PRO A N 1
ATOM 824 C CA . PRO A 1 105 ? -18.762 1.644 4.714 1.00 93.50 105 PRO A CA 1
ATOM 825 C C . PRO A 1 105 ? -19.288 2.935 4.060 1.00 93.50 105 PRO A C 1
ATOM 827 O O . PRO A 1 105 ? -20.047 2.846 3.096 1.00 93.50 105 PRO A O 1
ATOM 830 N N . GLN A 1 106 ? -18.925 4.119 4.562 1.00 92.56 106 GLN A N 1
ATOM 831 C CA . GLN A 1 106 ? -19.367 5.417 4.038 1.00 92.56 106 GLN A CA 1
ATOM 832 C C . GLN A 1 106 ? -18.240 6.183 3.338 1.00 92.56 106 GLN A C 1
ATOM 834 O O . GLN A 1 106 ? -18.453 6.763 2.274 1.00 92.56 106 GLN A O 1
ATOM 839 N N . LEU A 1 107 ? -17.046 6.194 3.929 1.00 94.38 107 LEU A N 1
ATOM 840 C CA . LEU A 1 107 ? -15.883 6.937 3.444 1.00 94.38 107 LEU A CA 1
ATOM 841 C C . LEU A 1 107 ? -15.062 6.157 2.412 1.00 94.38 107 LEU A C 1
ATOM 843 O O . LEU A 1 107 ? -14.244 6.758 1.714 1.00 94.38 107 LEU A O 1
ATOM 847 N N . GLY A 1 108 ? -15.273 4.843 2.299 1.00 94.25 108 GLY A N 1
ATOM 848 C CA . GLY A 1 108 ? -14.424 3.970 1.499 1.00 94.25 108 GLY A CA 1
ATOM 849 C C . GLY A 1 108 ? -13.056 3.766 2.162 1.00 94.25 108 GLY A C 1
ATOM 850 O O . GLY A 1 108 ? -12.979 3.663 3.384 1.00 94.25 108 GLY A O 1
ATOM 851 N N . PRO A 1 109 ? -11.961 3.665 1.394 1.00 95.69 109 PRO A N 1
ATOM 852 C CA . PRO A 1 109 ? -10.629 3.481 1.959 1.00 95.69 109 PRO A CA 1
ATOM 853 C C . PRO A 1 109 ? -10.210 4.647 2.861 1.00 95.69 109 PRO A C 1
ATOM 855 O O . PRO A 1 109 ? -10.143 5.784 2.402 1.00 95.69 109 PRO A O 1
ATOM 858 N N . THR A 1 110 ? -9.868 4.348 4.111 1.00 96.69 110 THR A N 1
ATOM 859 C CA . THR A 1 110 ? -9.297 5.257 5.109 1.00 96.69 110 THR A CA 1
ATOM 860 C C . THR A 1 110 ? -7.843 4.888 5.379 1.00 96.69 110 THR A C 1
ATOM 862 O O . THR A 1 110 ? -7.499 3.712 5.459 1.00 96.69 110 THR A O 1
ATOM 865 N N . PHE A 1 111 ? -6.966 5.889 5.491 1.00 95.94 111 PHE A N 1
ATOM 866 C CA . PHE A 1 111 ? -5.512 5.689 5.534 1.00 95.94 111 PHE A CA 1
ATOM 867 C C . PHE A 1 111 ? -4.932 6.123 6.873 1.00 95.94 111 PHE A C 1
ATOM 869 O O . PHE A 1 111 ? -5.174 7.246 7.315 1.00 95.94 111 PHE A O 1
ATOM 876 N N . TYR A 1 112 ? -4.138 5.244 7.472 1.00 95.19 112 TYR A N 1
ATOM 877 C CA . TYR A 1 112 ? -3.493 5.423 8.763 1.00 95.19 112 TYR A CA 1
ATOM 878 C C . TYR A 1 112 ? -2.004 5.110 8.666 1.00 95.19 112 TYR A C 1
ATOM 880 O O . TYR A 1 112 ? -1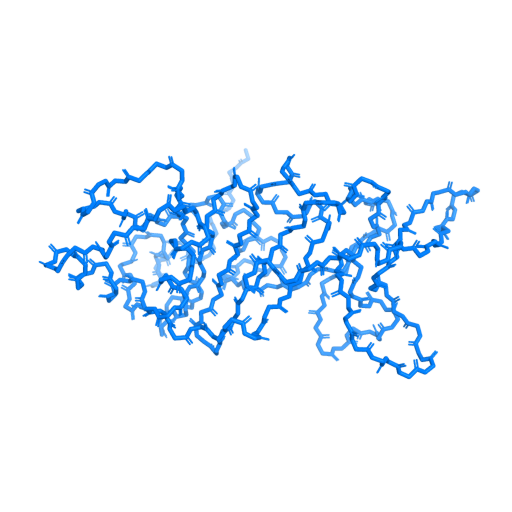.587 4.282 7.854 1.00 95.19 112 TYR A O 1
ATOM 888 N N . ALA A 1 113 ? -1.207 5.716 9.538 1.00 91.94 113 ALA A N 1
ATOM 889 C CA . ALA A 1 113 ? 0.197 5.369 9.698 1.00 91.94 113 ALA A CA 1
ATOM 890 C C . ALA A 1 113 ? 0.549 5.180 11.174 1.00 91.94 113 ALA A C 1
ATOM 892 O O . ALA A 1 113 ? 0.040 5.874 12.054 1.00 91.94 113 ALA A O 1
ATOM 893 N N . ILE A 1 114 ? 1.448 4.236 11.432 1.00 89.56 114 ILE A N 1
ATOM 894 C CA . ILE A 1 114 ? 2.023 3.964 12.744 1.00 89.56 114 ILE A CA 1
ATOM 895 C C . ILE A 1 114 ? 3.538 3.916 12.606 1.00 89.56 114 ILE A C 1
ATOM 897 O O . ILE A 1 114 ? 4.070 3.307 11.680 1.00 89.56 114 ILE A O 1
ATOM 901 N N . ASP A 1 115 ? 4.248 4.509 13.564 1.00 88.75 115 ASP A N 1
ATOM 902 C CA . ASP A 1 115 ? 5.691 4.330 13.704 1.00 88.75 115 ASP A CA 1
ATOM 903 C C . ASP A 1 115 ? 6.006 3.205 14.715 1.00 88.75 115 ASP A C 1
ATOM 905 O O . ASP A 1 115 ? 6.025 3.473 15.921 1.00 88.75 115 ASP A O 1
ATOM 909 N N . PRO A 1 116 ? 6.282 1.958 14.274 1.00 86.00 116 PRO A N 1
ATOM 910 C CA . PRO A 1 116 ? 6.555 0.839 15.183 1.00 86.00 116 PRO A CA 1
ATOM 911 C C . PRO A 1 116 ? 7.865 1.018 15.968 1.00 86.00 116 PRO A C 1
ATOM 913 O O . PRO A 1 116 ? 8.075 0.366 16.985 1.00 86.00 116 PRO A O 1
ATOM 916 N N . ARG A 1 117 ? 8.746 1.933 15.539 1.00 81.69 117 ARG A N 1
ATOM 917 C CA . ARG A 1 117 ? 10.035 2.223 16.193 1.00 81.69 117 ARG A CA 1
ATOM 918 C C . ARG A 1 117 ? 9.889 3.188 17.363 1.00 81.69 117 ARG A C 1
ATOM 920 O O . ARG A 1 117 ? 10.837 3.395 18.118 1.00 81.69 117 ARG A O 1
ATOM 927 N N . LYS A 1 118 ? 8.716 3.806 17.506 1.00 71.19 118 LYS A N 1
ATOM 928 C CA . LYS A 1 118 ? 8.329 4.584 18.681 1.00 71.19 118 LYS A CA 1
ATOM 929 C C . LYS A 1 118 ? 7.334 3.747 19.479 1.00 71.19 118 LYS A C 1
ATOM 931 O O . LYS A 1 118 ? 6.143 4.058 19.444 1.00 71.19 118 LYS A O 1
ATOM 936 N N . PRO A 1 119 ? 7.778 2.690 20.188 1.00 54.88 119 PRO A N 1
ATOM 937 C CA . PRO A 1 119 ? 6.879 1.900 21.004 1.00 54.88 119 PRO A CA 1
ATOM 938 C C . PRO A 1 119 ? 6.350 2.813 22.102 1.00 54.88 119 PRO A C 1
ATOM 940 O O . PRO A 1 119 ? 7.024 3.119 23.091 1.00 54.88 119 PRO A O 1
ATOM 943 N N . ALA A 1 120 ? 5.132 3.305 21.915 1.00 51.84 120 ALA A N 1
ATOM 944 C CA . ALA A 1 120 ? 4.374 3.884 22.994 1.00 51.84 120 ALA A CA 1
ATOM 945 C C . ALA A 1 120 ? 4.061 2.726 23.932 1.00 51.84 120 ALA A C 1
ATOM 947 O O . ALA A 1 120 ? 3.067 2.035 23.729 1.00 51.84 120 ALA A O 1
ATOM 948 N N . ARG A 1 121 ? 4.968 2.490 24.892 1.00 51.03 121 ARG A N 1
ATOM 949 C CA . ARG A 1 121 ? 4.849 1.526 25.989 1.00 51.03 121 ARG A CA 1
ATOM 950 C C . ARG A 1 121 ? 3.372 1.332 26.337 1.00 51.03 121 ARG A C 1
ATOM 952 O O . ARG A 1 121 ? 2.759 2.230 26.911 1.00 51.03 121 ARG A O 1
ATOM 959 N N . THR A 1 122 ? 2.815 0.218 25.865 1.00 49.56 122 THR A N 1
ATOM 960 C CA . THR A 1 122 ? 1.551 -0.412 26.273 1.00 49.56 122 THR A CA 1
ATOM 961 C C . THR A 1 122 ? 0.246 0.405 26.308 1.00 49.56 122 THR A C 1
ATOM 963 O O . THR A 1 122 ? -0.803 -0.178 26.565 1.00 49.56 122 THR A O 1
ATOM 966 N N . ARG A 1 123 ? 0.222 1.712 25.999 1.00 51.34 123 ARG A N 1
ATOM 967 C CA . ARG A 1 123 ? -1.011 2.538 26.054 1.00 51.34 123 ARG A CA 1
ATOM 968 C C . ARG A 1 123 ? -1.213 3.552 24.921 1.00 51.34 123 ARG A C 1
ATOM 970 O O . ARG A 1 123 ? -2.122 4.371 25.022 1.00 51.34 123 ARG A O 1
ATOM 977 N N . GLY A 1 124 ? -0.391 3.566 23.869 1.00 57.12 124 GLY A N 1
ATOM 978 C CA . GLY A 1 124 ? -0.404 4.720 22.956 1.00 57.12 124 GLY A CA 1
ATOM 979 C C . GLY A 1 124 ? -0.000 4.489 21.510 1.00 57.12 124 GLY A C 1
ATOM 980 O O . GLY A 1 124 ? 0.485 5.436 20.895 1.00 57.12 124 GLY A O 1
ATOM 981 N N . LEU A 1 125 ? -0.175 3.283 20.958 1.00 68.00 125 LEU A N 1
ATOM 982 C CA . LEU A 1 125 ? -0.179 3.125 19.501 1.00 68.00 125 LEU A CA 1
ATOM 983 C C . LEU A 1 125 ? -1.374 3.915 18.959 1.00 68.00 125 LEU A C 1
ATOM 985 O O . LEU A 1 125 ? -2.516 3.469 19.031 1.00 68.00 125 LEU A O 1
ATOM 989 N N . LYS A 1 126 ? -1.104 5.146 18.524 1.00 75.38 126 LYS A N 1
ATOM 990 C CA . LYS A 1 126 ? -2.104 6.024 17.931 1.00 75.38 126 LYS A CA 1
ATOM 991 C C . LYS A 1 126 ? -2.174 5.739 16.448 1.00 75.38 126 LYS A C 1
ATOM 993 O O . LYS A 1 126 ? -1.172 5.837 15.745 1.00 75.38 126 LYS A O 1
ATOM 998 N N . PHE A 1 127 ? -3.373 5.413 16.001 1.00 87.62 127 PHE A N 1
ATOM 999 C CA . PHE A 1 127 ? -3.692 5.282 14.597 1.00 87.62 127 PHE A CA 1
ATOM 1000 C C . PHE A 1 127 ? -4.126 6.663 14.119 1.00 87.62 127 PHE A C 1
ATOM 1002 O O . PHE A 1 127 ? -5.257 7.095 14.354 1.00 87.62 127 PHE A O 1
ATOM 1009 N N . GLU A 1 128 ? -3.205 7.392 13.498 1.00 86.12 128 GLU A N 1
ATOM 1010 C CA . GLU A 1 128 ? -3.475 8.736 12.994 1.00 86.12 128 GLU A CA 1
ATOM 1011 C C . GLU A 1 128 ? -3.805 8.669 11.508 1.00 86.12 128 GLU A C 1
ATOM 1013 O O . GLU A 1 128 ? -3.116 7.988 10.745 1.00 86.12 128 GLU A O 1
ATOM 1018 N N . ARG A 1 129 ? -4.871 9.370 11.100 1.00 90.19 129 ARG A N 1
ATOM 1019 C CA . ARG A 1 129 ? -5.174 9.545 9.681 1.00 90.19 129 ARG A CA 1
ATOM 1020 C C . ARG A 1 129 ? -4.139 10.475 9.076 1.00 90.19 129 ARG A C 1
ATOM 1022 O O . ARG A 1 129 ? -4.043 11.630 9.486 1.00 90.19 129 ARG A O 1
ATOM 1029 N N . ASP A 1 130 ? -3.398 9.971 8.101 1.00 82.50 130 ASP A N 1
ATOM 1030 C CA . ASP A 1 130 ? -2.330 10.728 7.461 1.00 82.50 130 ASP A CA 1
ATOM 1031 C C . ASP A 1 130 ? -2.805 11.304 6.120 1.00 82.50 130 ASP A C 1
ATOM 1033 O O . ASP A 1 130 ? -3.151 10.580 5.180 1.00 82.50 130 ASP A O 1
ATOM 1037 N N . SER A 1 131 ? -2.824 12.634 6.022 1.00 84.38 131 SER A N 1
ATOM 1038 C CA . SER A 1 131 ? -3.163 13.336 4.784 1.00 84.38 131 SER A CA 1
ATOM 1039 C C . SER A 1 131 ? -2.126 13.127 3.678 1.00 84.38 131 SER A C 1
ATOM 1041 O O . SER A 1 131 ? -2.465 13.256 2.500 1.00 84.38 131 SER A O 1
ATOM 1043 N N . ASP A 1 132 ? -0.880 12.771 4.010 1.00 88.31 132 ASP A N 1
ATOM 1044 C CA . ASP A 1 132 ? 0.148 12.507 3.004 1.00 88.31 132 ASP A CA 1
ATOM 1045 C C . ASP A 1 132 ? -0.191 11.281 2.149 1.00 88.31 132 ASP A C 1
ATOM 1047 O O . ASP A 1 132 ? 0.114 11.265 0.950 1.00 88.31 132 ASP A O 1
ATOM 1051 N N . CYS A 1 133 ? -0.923 10.303 2.696 1.00 90.06 133 CYS A N 1
ATOM 1052 C CA . CYS A 1 133 ? -1.442 9.174 1.924 1.00 90.06 133 CYS A CA 1
ATOM 1053 C C . CYS A 1 133 ? -2.360 9.646 0.781 1.00 90.06 133 CYS A C 1
ATOM 1055 O O . CYS A 1 133 ? -2.280 9.129 -0.339 1.00 90.06 133 CYS A O 1
ATOM 1057 N N . LEU A 1 134 ? -3.174 10.685 1.008 1.00 91.38 134 LEU A N 1
ATOM 1058 C CA . LEU A 1 134 ? -4.108 11.222 0.010 1.00 91.38 134 LEU A CA 1
ATOM 1059 C C . LEU A 1 134 ? -3.415 11.926 -1.160 1.00 91.38 134 LEU A C 1
ATOM 1061 O O . LEU A 1 134 ? -4.013 12.069 -2.224 1.00 91.38 134 LEU A O 1
ATOM 1065 N N . ARG A 1 135 ? -2.130 12.278 -1.050 1.00 88.44 135 ARG A N 1
ATOM 1066 C CA . ARG A 1 135 ? -1.369 12.811 -2.195 1.00 88.44 135 ARG A CA 1
ATOM 1067 C C . ARG A 1 135 ? -1.350 11.832 -3.369 1.00 88.44 135 ARG A C 1
ATOM 1069 O O . ARG A 1 135 ? -1.360 12.247 -4.525 1.00 88.44 135 ARG A O 1
ATOM 1076 N N . CYS A 1 136 ? -1.324 10.533 -3.068 1.00 89.75 136 CYS A N 1
ATOM 1077 C CA . CYS A 1 136 ? -1.400 9.470 -4.067 1.00 89.75 136 CYS A CA 1
ATOM 1078 C C . CYS A 1 136 ? -2.794 8.840 -4.119 1.00 89.75 136 CYS A C 1
ATOM 1080 O O . CYS A 1 136 ? -3.309 8.597 -5.208 1.00 89.75 136 CYS A O 1
ATOM 1082 N N . HIS A 1 137 ? -3.396 8.599 -2.954 1.00 93.44 137 HIS A N 1
ATOM 1083 C CA . HIS A 1 137 ? -4.656 7.875 -2.804 1.00 93.44 137 HIS A CA 1
ATOM 1084 C C . HIS A 1 137 ? -5.910 8.748 -2.864 1.00 93.44 137 HIS A C 1
ATOM 1086 O O . HIS A 1 137 ? -7.000 8.204 -2.802 1.00 93.44 137 HIS A O 1
ATOM 1092 N N . GLY A 1 138 ? -5.770 10.069 -2.978 1.00 90.31 138 GLY A N 1
ATOM 1093 C CA . GLY A 1 138 ? -6.845 11.050 -3.169 1.00 90.31 138 GLY A CA 1
ATOM 1094 C C . GLY A 1 138 ? -6.746 11.797 -4.506 1.00 90.31 138 GLY A C 1
ATOM 1095 O O . GLY A 1 138 ? -7.736 12.331 -4.979 1.00 90.31 138 GLY A O 1
ATOM 1096 N N . GLY A 1 139 ? -5.583 11.784 -5.169 1.00 86.44 139 GLY A N 1
ATOM 1097 C CA . GLY A 1 139 ? -5.324 12.610 -6.353 1.00 86.44 139 GLY A CA 1
ATOM 1098 C C . GLY A 1 139 ? -5.545 11.952 -7.727 1.00 86.44 139 GLY A C 1
ATOM 1099 O O . GLY A 1 139 ? -6.517 11.249 -8.013 1.00 86.44 139 GLY A O 1
ATOM 1100 N N . HIS A 1 140 ? -4.607 12.209 -8.641 1.00 84.19 140 HIS A N 1
ATOM 1101 C CA . HIS A 1 140 ? -4.758 11.888 -10.064 1.00 84.19 140 HIS A CA 1
ATOM 1102 C C . HIS A 1 140 ? -4.908 10.386 -10.362 1.00 84.19 140 HIS A C 1
ATOM 1104 O O . HIS A 1 140 ? -5.665 10.012 -11.258 1.00 84.19 140 HIS A O 1
ATOM 1110 N N . PHE A 1 141 ? -4.222 9.514 -9.613 1.00 85.00 141 PHE A N 1
ATOM 1111 C CA . PHE A 1 141 ? -4.218 8.073 -9.894 1.00 85.00 141 PHE A CA 1
ATOM 1112 C C . PHE A 1 141 ? -5.579 7.405 -9.683 1.00 85.00 141 PHE A C 1
ATOM 1114 O O . PHE A 1 141 ? -5.881 6.418 -10.346 1.00 85.00 141 PHE A O 1
ATOM 1121 N N . ILE A 1 142 ? -6.414 7.962 -8.808 1.00 85.88 142 ILE A N 1
ATOM 1122 C CA . ILE A 1 142 ? -7.741 7.426 -8.488 1.00 85.88 142 ILE A CA 1
ATOM 1123 C C . ILE A 1 142 ? -8.872 8.403 -8.834 1.00 85.88 142 ILE A C 1
ATOM 1125 O O . ILE A 1 142 ? -10.001 8.252 -8.379 1.00 85.88 142 ILE A O 1
ATOM 1129 N N . ARG A 1 143 ? -8.589 9.379 -9.710 1.00 85.75 143 ARG A N 1
ATOM 1130 C CA . ARG A 1 143 ? -9.577 10.321 -10.268 1.00 85.75 143 ARG A CA 1
ATOM 1131 C C . ARG A 1 143 ? -10.298 11.166 -9.209 1.00 85.75 143 ARG A C 1
ATOM 1133 O O . ARG A 1 143 ? -11.482 11.452 -9.374 1.00 85.75 143 ARG A O 1
ATOM 1140 N N . GLY A 1 144 ? -9.598 11.574 -8.152 1.00 85.81 144 GLY A N 1
ATOM 1141 C CA . GLY A 1 144 ? -10.186 12.447 -7.131 1.00 85.81 144 GLY A CA 1
ATOM 1142 C C . GLY A 1 144 ? -11.185 11.743 -6.207 1.00 85.81 144 GLY A C 1
ATOM 1143 O O . GLY A 1 144 ? -12.070 12.402 -5.669 1.00 85.81 144 GLY A O 1
ATOM 1144 N N . ILE A 1 145 ? -11.117 10.411 -6.076 1.00 89.25 145 ILE A N 1
ATOM 1145 C CA . ILE A 1 145 ? -11.948 9.610 -5.164 1.00 89.25 145 ILE A CA 1
ATOM 1146 C C . ILE A 1 145 ? -11.023 8.714 -4.329 1.00 89.25 145 ILE A C 1
ATOM 1148 O O . ILE A 1 145 ? -10.332 7.890 -4.933 1.00 89.25 145 ILE A O 1
ATOM 1152 N N . PRO A 1 146 ? -11.006 8.833 -2.983 1.00 93.19 146 PRO A N 1
ATOM 1153 C CA . PRO A 1 146 ? -10.138 8.043 -2.119 1.00 93.19 146 PRO A CA 1
ATOM 1154 C C . PRO A 1 146 ? -10.135 6.555 -2.485 1.00 93.19 146 PRO A C 1
ATOM 1156 O O . PRO A 1 146 ? -11.187 5.919 -2.554 1.00 93.19 146 PRO A O 1
ATOM 1159 N N . GLY A 1 147 ? -8.954 6.012 -2.786 1.00 94.00 147 GLY A N 1
ATOM 1160 C CA . GLY A 1 147 ? -8.847 4.721 -3.460 1.00 94.00 147 GLY A CA 1
ATOM 1161 C C . GLY A 1 147 ? -7.484 4.051 -3.324 1.00 94.00 147 GLY A C 1
ATOM 1162 O O . GLY A 1 147 ? -6.443 4.707 -3.282 1.00 94.00 147 GLY A O 1
ATOM 1163 N N . VAL A 1 148 ? -7.479 2.718 -3.317 1.00 94.19 148 VAL A N 1
ATOM 1164 C CA . VAL A 1 148 ? -6.262 1.904 -3.461 1.00 94.19 148 VAL A CA 1
ATOM 1165 C C . VAL A 1 148 ? -6.038 1.543 -4.927 1.00 94.19 148 VAL A C 1
ATOM 1167 O O . VAL A 1 148 ? -6.984 1.395 -5.697 1.00 94.19 148 VAL A O 1
ATOM 1170 N N . PHE A 1 149 ? -4.777 1.412 -5.330 1.00 94.19 149 PHE A N 1
ATOM 1171 C CA . PHE A 1 149 ? -4.416 1.065 -6.700 1.00 94.19 149 PHE A CA 1
ATOM 1172 C C . PHE A 1 149 ? -3.085 0.315 -6.740 1.00 94.19 149 PHE A C 1
ATOM 1174 O O . PHE A 1 149 ? -2.208 0.524 -5.901 1.00 94.19 149 PHE A O 1
ATOM 1181 N N . ALA A 1 150 ? -2.916 -0.525 -7.759 1.00 94.38 150 ALA A N 1
ATOM 1182 C CA . ALA A 1 150 ? -1.642 -1.147 -8.087 1.00 94.38 150 ALA A CA 1
ATOM 1183 C C . ALA A 1 150 ? -1.007 -0.418 -9.274 1.00 94.38 150 ALA A C 1
ATOM 1185 O O . ALA A 1 150 ? -1.680 -0.070 -10.248 1.00 94.38 150 ALA A O 1
ATOM 1186 N N . ARG A 1 151 ? 0.306 -0.192 -9.205 1.00 94.69 151 ARG A N 1
ATOM 1187 C CA . ARG A 1 151 ? 1.064 0.489 -10.256 1.00 94.69 151 ARG A CA 1
ATOM 1188 C C . ARG A 1 151 ? 2.166 -0.421 -10.776 1.00 94.69 151 ARG A C 1
ATOM 1190 O O . ARG A 1 151 ? 2.907 -0.992 -9.985 1.00 94.69 151 ARG A O 1
ATOM 1197 N N . SER A 1 152 ? 2.262 -0.536 -12.093 1.00 96.75 152 SER A N 1
ATOM 1198 C CA . SER A 1 152 ? 3.330 -1.230 -12.807 1.00 96.75 152 SER A CA 1
ATOM 1199 C C . SER A 1 152 ? 4.253 -0.190 -13.435 1.00 96.75 152 SER A C 1
ATOM 1201 O O . SER A 1 152 ? 3.799 0.678 -14.185 1.00 96.75 152 SER A O 1
ATOM 1203 N N . VAL A 1 153 ? 5.538 -0.240 -13.097 1.00 96.31 153 VAL A N 1
ATOM 1204 C CA . VAL A 1 153 ? 6.550 0.736 -13.532 1.00 96.31 153 VAL A CA 1
ATOM 1205 C C . VAL A 1 153 ? 7.718 0.062 -14.253 1.00 96.31 153 VAL A C 1
ATOM 1207 O O . VAL A 1 153 ? 7.776 -1.158 -14.363 1.00 96.31 153 VAL A O 1
ATOM 1210 N N . PHE A 1 154 ? 8.665 0.861 -14.736 1.00 96.25 154 PHE A N 1
ATOM 1211 C CA . PHE A 1 154 ? 9.954 0.396 -15.248 1.00 96.25 154 PHE A CA 1
ATOM 1212 C C . PHE A 1 154 ? 11.029 0.726 -14.202 1.00 96.25 154 PHE A C 1
ATOM 1214 O O . PHE A 1 154 ? 11.565 1.832 -14.244 1.00 96.25 154 PHE A O 1
ATOM 1221 N N . PRO A 1 155 ? 11.272 -0.136 -13.197 1.00 95.38 155 PRO A N 1
ATOM 1222 C CA . PRO A 1 155 ? 12.203 0.173 -12.115 1.00 95.38 155 PRO A CA 1
ATOM 1223 C C . PRO A 1 155 ? 13.654 -0.048 -12.559 1.00 95.38 155 PRO A C 1
ATOM 1225 O O . PRO A 1 155 ? 13.957 -1.080 -13.148 1.00 95.38 155 PRO A O 1
ATOM 1228 N N . ASP A 1 156 ? 14.557 0.877 -12.250 1.00 94.56 156 ASP A N 1
ATOM 1229 C CA . ASP A 1 156 ? 15.996 0.658 -12.405 1.00 94.56 156 ASP A CA 1
ATOM 1230 C C . ASP A 1 156 ? 16.562 -0.264 -11.307 1.00 94.56 156 ASP A C 1
ATOM 1232 O O . ASP A 1 156 ? 15.837 -0.739 -10.429 1.00 94.56 156 ASP A O 1
ATOM 1236 N N . SER A 1 157 ? 17.875 -0.516 -11.327 1.00 93.44 157 SER A N 1
ATOM 1237 C CA . SER A 1 157 ? 18.543 -1.405 -10.363 1.00 93.44 157 SER A CA 1
ATOM 1238 C C . SER A 1 157 ? 18.455 -0.942 -8.903 1.00 93.44 157 SER A C 1
ATOM 1240 O O . SER A 1 157 ? 18.768 -1.715 -8.002 1.00 93.44 157 SER A O 1
ATOM 1242 N N . THR A 1 158 ? 18.053 0.304 -8.647 1.00 93.38 158 THR A N 1
ATOM 1243 C CA . THR A 1 158 ? 17.810 0.850 -7.303 1.00 93.38 158 THR A CA 1
ATOM 1244 C C . THR A 1 158 ? 16.336 0.777 -6.894 1.00 93.38 158 THR A C 1
ATOM 1246 O O . THR A 1 158 ? 15.994 1.083 -5.751 1.00 93.38 158 THR A O 1
ATOM 1249 N N . GLY A 1 159 ? 15.460 0.346 -7.807 1.00 93.94 159 GLY A N 1
ATOM 1250 C CA . GLY A 1 159 ? 14.009 0.371 -7.656 1.00 93.94 159 GLY A CA 1
ATOM 1251 C C . GLY A 1 159 ? 13.378 1.702 -8.076 1.00 93.94 159 GLY A C 1
ATOM 1252 O O . GLY A 1 159 ? 12.165 1.869 -7.924 1.00 93.94 159 GLY A O 1
ATOM 1253 N N . GLU A 1 160 ? 14.152 2.659 -8.591 1.00 96.19 160 GLU A N 1
ATOM 1254 C CA . GLU A 1 160 ? 13.636 3.959 -9.013 1.00 96.19 160 GLU A CA 1
ATOM 1255 C C . GLU A 1 160 ? 12.853 3.823 -10.331 1.00 96.19 160 GLU A C 1
ATOM 1257 O O . GLU A 1 160 ? 13.361 3.24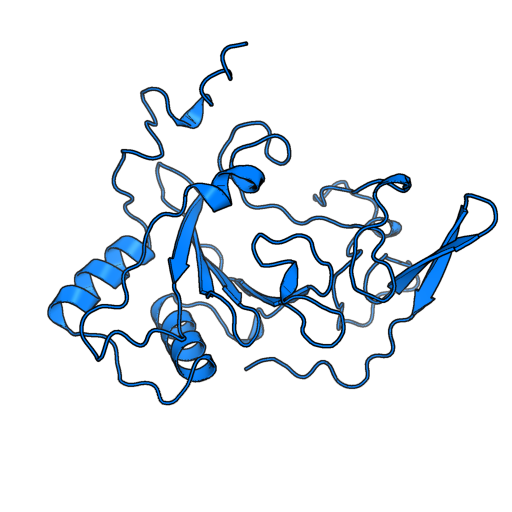4 -11.292 1.00 96.19 160 GLU A O 1
ATOM 1262 N N . PRO A 1 161 ? 11.614 4.337 -10.429 1.00 95.25 161 PRO A N 1
ATOM 1263 C CA . PRO A 1 161 ? 10.880 4.311 -11.687 1.00 95.25 161 PRO A CA 1
ATOM 1264 C C . PRO A 1 161 ? 11.533 5.195 -12.760 1.00 95.25 161 PRO A C 1
ATOM 1266 O O . PRO A 1 161 ? 11.640 6.412 -12.606 1.00 95.25 161 PRO A O 1
ATOM 1269 N N . ILE A 1 162 ? 11.853 4.614 -13.914 1.00 94.88 162 ILE A N 1
ATOM 1270 C CA . ILE A 1 162 ? 12.276 5.350 -15.107 1.00 94.88 162 ILE A CA 1
ATOM 1271 C C . ILE A 1 162 ? 11.033 5.963 -15.773 1.00 94.88 162 ILE A C 1
ATOM 1273 O O . ILE A 1 162 ? 10.455 5.414 -16.714 1.00 94.88 162 ILE A O 1
ATOM 1277 N N . PHE A 1 163 ? 10.593 7.120 -15.270 1.00 91.12 163 PHE A N 1
ATOM 1278 C CA . PHE A 1 163 ? 9.317 7.741 -15.656 1.00 91.12 163 PHE A CA 1
ATOM 1279 C C . PHE A 1 163 ? 9.172 8.066 -17.144 1.00 91.12 163 PHE A C 1
ATOM 1281 O O . PHE A 1 163 ? 8.047 8.127 -17.635 1.00 91.12 163 PHE A O 1
ATOM 1288 N N . LYS A 1 164 ? 10.274 8.233 -17.884 1.00 93.19 164 LYS A N 1
ATOM 1289 C CA . LYS A 1 164 ? 10.220 8.467 -19.335 1.00 93.19 164 LYS A CA 1
ATOM 1290 C C . LYS A 1 164 ? 9.614 7.297 -20.122 1.00 93.19 164 LYS A C 1
ATOM 1292 O O . LYS A 1 164 ? 9.086 7.514 -21.205 1.00 93.19 164 LYS A O 1
ATOM 1297 N N . PHE A 1 165 ? 9.661 6.078 -19.578 1.00 91.50 165 PHE A N 1
ATOM 1298 C CA . PHE A 1 165 ? 8.993 4.907 -20.155 1.00 91.50 165 PHE A CA 1
ATOM 1299 C C . PHE A 1 165 ? 7.544 4.760 -19.666 1.00 91.50 165 PHE A C 1
ATOM 1301 O O . PHE A 1 165 ? 6.816 3.879 -20.114 1.00 91.50 165 PHE A O 1
ATOM 1308 N N . GLY A 1 166 ? 7.097 5.663 -18.792 1.00 91.00 166 GLY A N 1
ATOM 1309 C CA . GLY A 1 166 ? 5.736 5.736 -18.291 1.00 91.00 166 GLY A CA 1
ATOM 1310 C C . GLY A 1 166 ? 5.498 4.915 -17.026 1.00 91.00 166 GLY A C 1
ATOM 1311 O O . GLY A 1 166 ? 6.407 4.438 -16.347 1.00 91.00 166 GLY A O 1
ATOM 1312 N N . SER A 1 167 ? 4.220 4.801 -16.682 1.00 93.38 167 SER A N 1
ATOM 1313 C CA . SER A 1 167 ? 3.724 4.054 -15.533 1.00 93.38 167 SER A CA 1
ATOM 1314 C C . SER A 1 167 ? 2.285 3.633 -15.815 1.00 93.38 167 SER A C 1
ATOM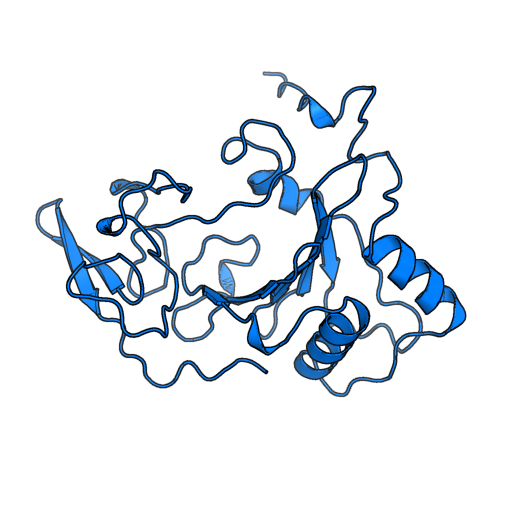 1316 O O . SER A 1 167 ? 1.477 4.461 -16.229 1.00 93.38 167 SER A O 1
ATOM 1318 N N . THR A 1 168 ? 1.948 2.378 -15.533 1.00 95.25 168 THR A N 1
ATOM 1319 C CA . THR A 1 168 ? 0.621 1.811 -15.797 1.00 95.25 168 THR A CA 1
ATOM 1320 C C . THR A 1 168 ? -0.123 1.610 -14.479 1.00 95.25 168 THR A C 1
ATOM 1322 O O . THR A 1 168 ? 0.393 0.961 -13.569 1.00 95.25 168 THR A O 1
ATOM 1325 N N . LEU A 1 169 ? -1.339 2.150 -14.358 1.00 95.00 169 LEU A N 1
ATOM 1326 C CA . LEU A 1 169 ? -2.274 1.711 -13.318 1.00 95.00 169 LEU A CA 1
ATOM 1327 C C . LEU A 1 169 ? -2.847 0.363 -13.741 1.00 95.00 169 LEU A C 1
ATOM 1329 O O . LEU A 1 169 ? -3.384 0.240 -14.841 1.00 95.00 169 LEU A O 1
ATOM 1333 N N . VAL A 1 170 ? -2.682 -0.643 -12.890 1.00 95.38 170 VAL A N 1
ATOM 1334 C CA . VAL A 1 170 ? -3.096 -2.008 -13.203 1.00 95.38 170 VAL A CA 1
ATOM 1335 C C . VAL A 1 170 ? -4.552 -2.195 -12.799 1.00 95.38 170 VAL A C 1
ATOM 1337 O O . VAL A 1 170 ? -4.900 -2.051 -11.630 1.00 95.38 170 VAL A O 1
ATOM 1340 N N . ASP A 1 171 ? -5.384 -2.554 -13.770 1.00 93.81 171 ASP A N 1
ATOM 1341 C CA . ASP A 1 171 ? -6.751 -3.018 -13.566 1.00 93.81 171 ASP A CA 1
ATOM 1342 C C . ASP A 1 171 ? -7.008 -4.311 -14.364 1.00 93.81 171 ASP A C 1
ATOM 1344 O O . ASP A 1 171 ? -6.100 -4.905 -14.956 1.00 93.81 171 ASP A O 1
ATOM 1348 N N . TYR A 1 172 ? -8.253 -4.789 -14.369 1.00 93.06 172 TYR A N 1
ATOM 1349 C CA . TYR A 1 172 ? -8.623 -6.030 -15.053 1.00 93.06 172 TYR A CA 1
ATOM 1350 C C . TYR A 1 172 ? -8.427 -5.986 -16.582 1.00 93.06 172 TYR A C 1
ATOM 1352 O O . TYR A 1 172 ? -8.327 -7.044 -17.200 1.00 93.06 172 TYR A O 1
ATOM 1360 N N . ARG A 1 173 ? -8.337 -4.795 -17.188 1.00 95.38 173 ARG A N 1
ATOM 1361 C CA . ARG A 1 173 ? -8.180 -4.561 -18.635 1.00 95.38 173 ARG A CA 1
ATOM 1362 C C . ARG A 1 173 ? -6.722 -4.417 -19.052 1.00 95.38 173 ARG A C 1
ATOM 1364 O O . ARG A 1 173 ? -6.431 -4.500 -20.241 1.00 95.38 173 ARG A O 1
ATOM 1371 N N . THR A 1 174 ? -5.813 -4.183 -18.107 1.00 96.25 174 THR A N 1
ATOM 1372 C CA . THR A 1 174 ? -4.385 -4.030 -18.400 1.00 96.25 174 THR A CA 1
ATOM 1373 C C . THR A 1 174 ? -3.835 -5.318 -19.027 1.00 96.25 174 THR A C 1
ATOM 1375 O O . THR A 1 174 ? -3.997 -6.380 -18.411 1.00 96.25 174 THR A O 1
ATOM 1378 N N . PRO A 1 175 ? -3.170 -5.271 -20.197 1.00 95.19 175 PRO A N 1
ATOM 1379 C CA . PRO A 1 175 ? -2.528 -6.447 -20.787 1.00 95.19 175 PRO A CA 1
ATOM 1380 C C . PRO A 1 175 ? -1.544 -7.093 -19.809 1.00 95.19 175 PRO A C 1
ATOM 1382 O O . PRO A 1 175 ? -0.901 -6.392 -19.027 1.00 95.19 175 PRO A O 1
ATOM 1385 N N . PHE A 1 176 ? -1.446 -8.423 -19.800 1.00 92.25 176 PHE A N 1
ATOM 1386 C CA . PHE A 1 176 ? -0.661 -9.151 -18.794 1.00 92.25 176 PHE A CA 1
ATOM 1387 C C . PHE A 1 176 ? 0.832 -8.785 -18.848 1.00 92.25 176 PHE A C 1
ATOM 1389 O O . PHE A 1 176 ? 1.468 -8.606 -17.810 1.00 92.25 176 PHE A O 1
ATOM 1396 N N . GLU A 1 177 ? 1.348 -8.567 -20.054 1.00 92.75 177 GLU A N 1
ATOM 1397 C CA . GLU A 1 177 ? 2.704 -8.116 -20.365 1.00 92.75 177 GLU A CA 1
ATOM 1398 C C . GLU A 1 177 ? 3.050 -6.731 -19.813 1.00 92.75 177 GLU A C 1
ATOM 1400 O O . GLU A 1 177 ? 4.224 -6.401 -19.649 1.00 92.75 177 GLU A O 1
ATOM 1405 N N . GLU A 1 178 ? 2.046 -5.928 -19.465 1.00 94.62 178 GLU A N 1
ATOM 1406 C CA . GLU A 1 178 ? 2.247 -4.617 -18.857 1.00 94.62 178 GLU A CA 1
ATOM 1407 C C . GLU A 1 178 ? 2.178 -4.642 -17.327 1.00 94.62 178 GLU A C 1
ATOM 1409 O O . GLU A 1 178 ? 2.417 -3.614 -16.688 1.00 94.62 178 GLU A O 1
ATOM 1414 N N . ARG A 1 179 ? 1.865 -5.786 -16.705 1.00 94.50 179 ARG A N 1
ATOM 1415 C CA . ARG A 1 179 ? 1.626 -5.879 -15.256 1.00 94.50 179 ARG A CA 1
ATOM 1416 C C . ARG A 1 179 ? 2.902 -6.120 -14.447 1.00 94.50 179 ARG A C 1
ATOM 1418 O O . ARG A 1 179 ? 3.877 -6.671 -14.942 1.00 94.50 179 ARG A O 1
ATOM 1425 N N . TRP A 1 180 ? 2.829 -5.751 -13.167 1.00 94.44 180 TRP A N 1
ATOM 1426 C CA . TRP A 1 180 ? 3.751 -6.117 -12.076 1.00 94.44 180 TRP A CA 1
ATOM 1427 C C . TRP A 1 180 ? 5.160 -5.520 -12.094 1.00 94.44 180 TRP A C 1
ATOM 1429 O O . TRP A 1 180 ? 6.004 -5.919 -11.300 1.00 94.44 180 TRP A O 1
ATOM 1439 N N . GLY A 1 181 ? 5.417 -4.509 -12.916 1.00 95.44 181 GLY A N 1
ATOM 1440 C CA . GLY A 1 181 ? 6.675 -3.768 -12.888 1.00 95.44 181 GLY A CA 1
ATOM 1441 C C . GLY A 1 181 ? 6.937 -3.141 -11.522 1.00 95.44 181 GLY A C 1
ATOM 1442 O O . GLY A 1 181 ? 6.122 -2.340 -11.065 1.00 95.44 181 GLY A O 1
ATOM 1443 N N . GLY A 1 182 ? 8.045 -3.506 -10.870 1.00 95.19 182 GLY A N 1
ATOM 1444 C CA . GLY A 1 182 ? 8.360 -3.082 -9.496 1.00 95.19 182 GLY A CA 1
ATOM 1445 C C . GLY A 1 182 ? 7.899 -4.033 -8.388 1.00 95.19 182 GLY A C 1
ATOM 1446 O O . GLY A 1 182 ? 8.101 -3.733 -7.210 1.00 95.19 182 GLY A O 1
ATOM 1447 N N . TRP A 1 183 ? 7.298 -5.168 -8.750 1.00 95.69 183 TRP A N 1
ATOM 1448 C CA . TRP A 1 183 ? 6.787 -6.180 -7.826 1.00 95.69 183 TRP A CA 1
ATOM 1449 C C . TRP A 1 183 ? 7.574 -7.482 -7.953 1.00 95.69 183 TRP A C 1
ATOM 1451 O O . TRP A 1 183 ? 7.984 -7.872 -9.054 1.00 95.69 183 TRP A O 1
ATOM 1461 N N . TYR A 1 184 ? 7.735 -8.184 -6.833 1.00 93.00 184 TYR A N 1
ATOM 1462 C CA . TYR A 1 184 ? 8.168 -9.575 -6.857 1.00 93.00 184 TYR A CA 1
ATOM 1463 C C . TYR A 1 184 ? 6.968 -10.490 -7.097 1.00 93.00 184 TYR A C 1
ATOM 1465 O O . TYR A 1 184 ? 5.952 -10.398 -6.411 1.00 93.00 184 TYR A O 1
ATOM 1473 N N . VAL A 1 185 ? 7.094 -11.388 -8.072 1.00 90.19 185 VAL A N 1
ATOM 1474 C CA . VAL A 1 185 ? 6.056 -12.358 -8.444 1.00 90.19 185 VAL A CA 1
ATOM 1475 C C . VAL A 1 185 ? 6.597 -13.764 -8.207 1.00 90.19 185 VAL A C 1
ATOM 1477 O O . VAL A 1 185 ? 7.608 -14.166 -8.793 1.00 90.19 185 VAL A O 1
ATOM 1480 N N . THR A 1 186 ? 5.947 -14.506 -7.311 1.00 78.06 186 THR A N 1
ATOM 1481 C CA . THR A 1 186 ? 6.419 -15.809 -6.821 1.00 78.06 186 THR A CA 1
ATOM 1482 C C . THR A 1 186 ? 5.943 -16.991 -7.669 1.00 78.06 186 THR A C 1
ATOM 1484 O O . THR A 1 186 ? 6.657 -17.992 -7.735 1.00 78.06 186 THR A O 1
ATOM 1487 N N . SER A 1 187 ? 4.807 -16.868 -8.365 1.00 69.25 187 SER A N 1
ATOM 1488 C CA . SER A 1 187 ? 4.165 -17.959 -9.110 1.00 69.25 187 SER A CA 1
ATOM 1489 C C . SER A 1 187 ? 4.874 -18.337 -10.411 1.00 69.25 187 SER A C 1
ATOM 1491 O O . SER A 1 187 ? 5.346 -17.463 -11.142 1.00 69.25 187 SER A O 1
ATOM 1493 N N . GLU A 1 188 ? 4.820 -19.624 -10.762 1.00 67.44 188 GLU A N 1
ATOM 1494 C CA . GLU A 1 188 ? 5.004 -20.080 -12.140 1.00 67.44 188 GLU A CA 1
ATOM 1495 C C . GLU A 1 188 ? 3.882 -19.489 -13.001 1.00 67.44 188 GLU A C 1
ATOM 1497 O O . GLU A 1 188 ? 2.719 -19.882 -12.914 1.00 67.44 188 GLU A O 1
ATOM 1502 N N . HIS A 1 189 ? 4.214 -18.480 -13.796 1.00 68.56 189 HIS A N 1
ATOM 1503 C CA . HIS A 1 189 ? 3.324 -17.982 -14.832 1.00 68.56 189 HIS A CA 1
ATOM 1504 C C . HIS A 1 189 ? 3.560 -18.781 -16.116 1.00 68.56 189 HIS A C 1
ATOM 1506 O O . HIS A 1 189 ? 4.619 -19.375 -16.325 1.00 68.56 189 HIS A O 1
ATOM 1512 N N . GLY A 1 190 ? 2.555 -18.810 -16.994 1.00 70.25 190 GLY A N 1
ATOM 1513 C CA . GLY A 1 190 ? 2.702 -19.416 -18.313 1.00 70.25 190 GLY A CA 1
ATOM 1514 C C . GLY A 1 190 ? 3.769 -18.713 -19.164 1.00 70.25 190 GLY A C 1
ATOM 1515 O O . GLY A 1 190 ? 4.555 -17.883 -18.710 1.00 70.25 190 GLY A O 1
ATOM 1516 N N . ARG A 1 191 ? 3.761 -18.996 -20.467 1.00 76.62 191 ARG A N 1
ATOM 1517 C CA . ARG A 1 191 ? 4.734 -18.423 -21.415 1.00 76.62 191 ARG A CA 1
ATOM 1518 C C . ARG A 1 191 ? 4.598 -16.907 -21.606 1.00 76.62 191 ARG A C 1
ATOM 1520 O O . ARG A 1 191 ? 5.480 -16.297 -22.205 1.00 76.62 191 ARG A O 1
ATOM 1527 N N . THR A 1 192 ? 3.497 -16.317 -21.146 1.00 82.06 192 THR A N 1
ATOM 1528 C CA . THR A 1 192 ? 3.254 -14.878 -21.232 1.00 82.06 192 THR A CA 1
ATOM 1529 C C . THR A 1 192 ? 4.208 -14.147 -20.299 1.00 82.06 192 THR A C 1
ATOM 1531 O O . THR A 1 192 ? 4.225 -14.391 -19.093 1.00 82.06 192 THR A O 1
ATOM 1534 N N . GLN A 1 193 ? 5.012 -13.257 -20.869 1.00 86.00 193 GLN A N 1
ATOM 1535 C CA . GLN A 1 193 ? 5.900 -12.395 -20.101 1.00 86.00 193 GLN A CA 1
ATOM 1536 C C . GLN A 1 193 ? 5.087 -11.337 -19.348 1.00 86.00 193 GLN A C 1
ATOM 1538 O O . GLN A 1 193 ? 3.982 -10.992 -19.757 1.00 86.00 193 GLN A O 1
ATOM 1543 N N . HIS A 1 194 ? 5.650 -10.823 -18.259 1.00 91.31 194 HIS A N 1
ATOM 1544 C CA . HIS A 1 194 ? 5.137 -9.693 -17.487 1.00 91.31 194 HIS A CA 1
ATOM 1545 C C . HIS A 1 194 ? 6.310 -8.880 -16.933 1.00 91.31 194 HIS A C 1
ATOM 1547 O O . HIS A 1 194 ? 7.449 -9.347 -16.951 1.00 91.31 194 HIS A O 1
ATOM 1553 N N . ARG A 1 195 ? 6.043 -7.707 -16.352 1.00 92.88 195 ARG A N 1
ATOM 1554 C CA . ARG A 1 195 ? 7.078 -6.831 -15.779 1.00 92.88 195 ARG A CA 1
ATOM 1555 C C . ARG A 1 195 ? 7.483 -7.162 -14.335 1.00 92.88 195 ARG A C 1
ATOM 1557 O O . ARG A 1 195 ? 8.334 -6.492 -13.766 1.00 92.88 195 ARG A O 1
ATOM 1564 N N . GLY A 1 196 ? 6.896 -8.183 -13.719 1.00 92.62 196 GLY A N 1
ATOM 1565 C CA . GLY A 1 196 ? 7.349 -8.685 -12.416 1.00 92.62 196 GLY A CA 1
ATOM 1566 C C . GLY A 1 196 ? 8.771 -9.244 -12.467 1.00 92.62 196 GLY A C 1
ATOM 1567 O O . GLY A 1 196 ? 9.150 -9.865 -13.457 1.00 92.62 196 GLY A O 1
ATOM 1568 N N . ASN A 1 197 ? 9.533 -9.069 -11.385 1.00 90.81 197 ASN A N 1
ATOM 1569 C CA . ASN A 1 197 ? 10.913 -9.562 -11.233 1.00 90.81 197 ASN A CA 1
ATOM 1570 C C . ASN A 1 197 ? 11.942 -9.031 -12.260 1.00 90.81 197 ASN A C 1
ATOM 1572 O O . ASN A 1 197 ? 12.975 -9.676 -12.451 1.00 90.81 197 ASN A O 1
ATOM 1576 N N . ILE A 1 198 ? 11.703 -7.891 -12.923 1.00 89.62 198 ILE A N 1
ATOM 1577 C CA . ILE A 1 198 ? 12.661 -7.313 -13.887 1.00 89.62 198 ILE A CA 1
ATOM 1578 C C . ILE A 1 198 ? 13.151 -5.923 -13.478 1.00 89.62 198 ILE A C 1
ATOM 1580 O O . ILE A 1 198 ? 12.414 -5.141 -12.879 1.00 89.62 198 ILE A O 1
ATOM 1584 N N . ILE A 1 199 ? 14.390 -5.625 -13.862 1.00 91.81 199 ILE A N 1
ATOM 1585 C CA . ILE A 1 199 ? 15.000 -4.298 -13.877 1.00 91.81 199 ILE A CA 1
ATOM 1586 C C . ILE A 1 199 ? 14.964 -3.756 -15.301 1.00 91.81 199 ILE A C 1
ATOM 1588 O O . ILE A 1 199 ? 15.221 -4.477 -16.263 1.00 91.81 199 ILE A O 1
ATOM 1592 N N . ALA A 1 200 ? 14.660 -2.474 -15.422 1.00 92.75 200 ALA A N 1
ATOM 1593 C CA . ALA A 1 200 ? 14.748 -1.705 -16.644 1.00 92.75 200 ALA A CA 1
ATOM 1594 C C . ALA A 1 200 ? 16.060 -0.913 -16.681 1.00 92.75 200 ALA A C 1
ATOM 1596 O O . ALA A 1 200 ? 16.469 -0.299 -15.697 1.00 92.75 200 ALA A O 1
ATOM 1597 N N . THR A 1 201 ? 16.693 -0.874 -17.844 1.00 91.38 201 THR A N 1
ATOM 1598 C CA . THR A 1 201 ? 17.763 0.066 -18.174 1.00 91.38 201 THR A CA 1
ATOM 1599 C C . THR A 1 201 ? 17.421 0.798 -19.463 1.00 91.38 201 THR A C 1
ATOM 1601 O O . THR A 1 201 ? 16.516 0.415 -20.208 1.00 91.38 201 THR A O 1
ATOM 1604 N N . GLU A 1 202 ? 18.128 1.892 -19.711 1.00 88.19 202 GLU A N 1
ATOM 1605 C CA . GLU A 1 202 ? 18.038 2.636 -20.958 1.00 88.19 202 GLU A CA 1
ATOM 1606 C C . GLU A 1 202 ? 19.234 2.304 -21.854 1.00 88.19 202 GLU A C 1
ATOM 1608 O O . GLU A 1 202 ? 20.381 2.450 -21.434 1.00 88.19 202 GLU A O 1
ATOM 1613 N N . ALA A 1 203 ? 18.960 1.920 -23.100 1.00 87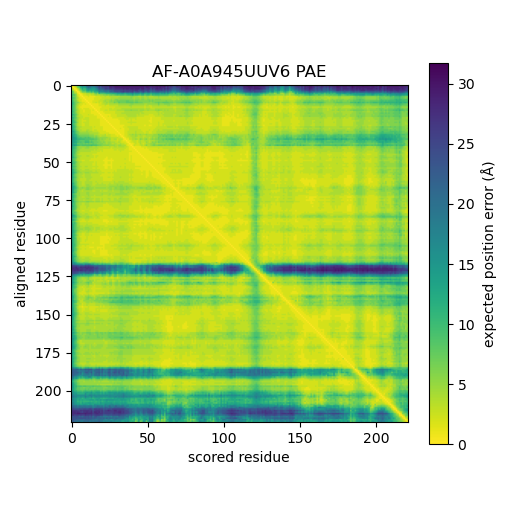.06 203 ALA A N 1
ATOM 1614 C CA . ALA A 1 203 ? 19.950 1.838 -24.169 1.00 87.06 203 ALA A CA 1
ATOM 1615 C C . ALA A 1 203 ? 19.315 2.346 -25.469 1.00 87.06 203 ALA A C 1
ATOM 1617 O O . ALA A 1 203 ? 18.187 1.974 -25.781 1.00 87.06 203 ALA A O 1
ATOM 1618 N N . ASP A 1 204 ? 19.998 3.231 -26.200 1.00 87.75 204 ASP A N 1
ATOM 1619 C CA . ASP A 1 204 ? 19.524 3.789 -27.480 1.00 87.75 204 ASP A CA 1
ATOM 1620 C C . ASP A 1 204 ? 18.084 4.347 -27.435 1.00 87.75 204 ASP A C 1
ATOM 1622 O O . ASP A 1 204 ? 17.287 4.185 -28.359 1.00 87.75 204 ASP A O 1
ATOM 1626 N N . ASN A 1 205 ? 17.733 5.009 -26.324 1.00 82.19 205 ASN A N 1
ATOM 1627 C CA . ASN A 1 205 ? 16.394 5.531 -26.026 1.00 82.19 205 ASN A CA 1
ATOM 1628 C C . ASN A 1 205 ? 15.270 4.467 -25.991 1.00 82.19 205 ASN A C 1
ATOM 1630 O O . ASN A 1 205 ? 14.084 4.800 -26.029 1.00 82.19 205 ASN A O 1
ATOM 1634 N N . GLN A 1 206 ? 15.628 3.192 -25.867 1.00 83.19 206 GLN A N 1
ATOM 1635 C CA . GLN A 1 206 ? 14.719 2.072 -25.656 1.00 83.19 206 GLN A CA 1
ATOM 1636 C C . GLN A 1 206 ? 14.905 1.484 -24.259 1.00 83.19 206 GLN A C 1
ATOM 1638 O O . GLN A 1 206 ? 15.948 1.652 -23.620 1.00 83.19 206 GLN A O 1
ATOM 1643 N N . VAL A 1 207 ? 13.859 0.818 -23.769 1.00 85.31 207 VAL A N 1
ATOM 1644 C CA . VAL A 1 207 ? 13.936 0.074 -22.516 1.00 85.31 207 VAL A CA 1
ATOM 1645 C C . VAL A 1 207 ? 14.520 -1.305 -22.776 1.00 85.31 207 VAL A C 1
ATOM 1647 O O . VAL A 1 207 ? 14.068 -2.027 -23.663 1.00 85.31 207 VAL A O 1
ATOM 1650 N N . VAL A 1 208 ? 15.513 -1.671 -21.978 1.00 87.31 208 VAL A N 1
ATOM 1651 C CA . VAL A 1 208 ? 16.089 -3.0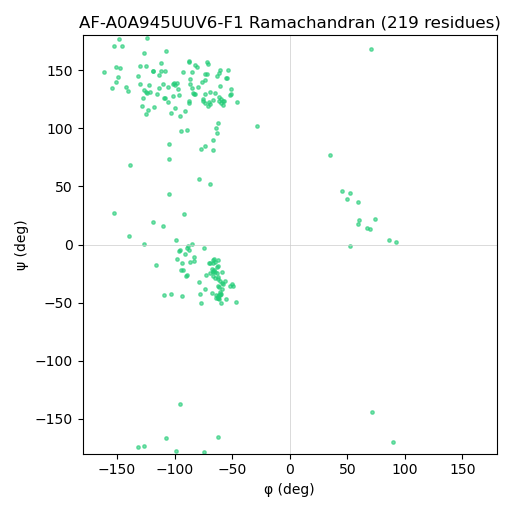12 -21.954 1.00 87.31 208 VAL A CA 1
ATOM 1652 C C . VAL A 1 208 ? 15.770 -3.631 -20.604 1.00 87.31 208 VAL A C 1
ATOM 1654 O O . VAL A 1 208 ? 15.902 -2.978 -19.571 1.00 87.31 208 VAL A O 1
ATOM 1657 N N . PHE A 1 209 ? 15.327 -4.885 -20.610 1.00 85.00 209 PHE A N 1
ATOM 1658 C CA . PHE A 1 209 ? 14.977 -5.600 -19.391 1.00 85.00 209 PHE A CA 1
ATOM 1659 C C . PHE A 1 209 ? 16.029 -6.640 -19.029 1.00 85.00 209 PHE A C 1
ATOM 1661 O O . PHE A 1 209 ? 16.466 -7.420 -19.875 1.00 85.00 209 PHE A O 1
ATOM 1668 N N . SER A 1 210 ? 16.381 -6.689 -17.750 1.00 81.31 210 SER A N 1
ATOM 1669 C CA . SER A 1 210 ? 17.155 -7.765 -17.138 1.00 81.31 210 SER A CA 1
ATOM 1670 C C . SER A 1 210 ? 16.397 -8.336 -15.940 1.00 81.31 210 SER A C 1
ATOM 1672 O O . SER A 1 210 ? 15.554 -7.669 -15.345 1.00 81.31 210 SER A O 1
ATOM 1674 N N . SER A 1 211 ? 16.639 -9.598 -15.590 1.00 73.56 211 SER A N 1
ATOM 1675 C CA . SER A 1 211 ? 15.999 -10.221 -14.428 1.00 73.56 211 SER A CA 1
ATOM 1676 C C . SER A 1 211 ? 16.641 -9.750 -13.125 1.00 73.56 211 SER A C 1
ATOM 1678 O O . SER A 1 211 ? 17.867 -9.699 -13.030 1.00 73.56 211 SER A O 1
ATOM 1680 N N . VAL A 1 212 ? 15.830 -9.512 -12.096 1.00 64.75 212 VAL A N 1
ATOM 1681 C CA . VAL A 1 212 ? 16.316 -9.414 -10.715 1.00 64.75 212 VAL A CA 1
ATOM 1682 C C . VAL A 1 212 ? 16.623 -10.826 -10.228 1.00 64.75 212 VAL A C 1
ATOM 1684 O O . VAL A 1 212 ? 15.754 -11.701 -10.277 1.00 64.75 212 VAL A O 1
ATOM 1687 N N . THR A 1 213 ? 17.841 -11.072 -9.748 1.00 56.97 213 THR A N 1
ATOM 1688 C CA . THR A 1 213 ? 18.154 -12.315 -9.041 1.00 56.97 213 THR A CA 1
ATOM 1689 C C . THR A 1 213 ? 17.255 -12.416 -7.812 1.00 56.97 213 THR A C 1
ATOM 1691 O O . THR A 1 213 ? 17.277 -11.548 -6.942 1.00 56.97 213 THR A O 1
ATOM 1694 N N . ARG A 1 214 ? 16.466 -13.497 -7.725 1.00 55.19 214 ARG A N 1
ATOM 1695 C CA . ARG A 1 214 ? 15.779 -13.924 -6.495 1.00 55.19 214 ARG A CA 1
ATOM 1696 C C . ARG A 1 214 ? 16.812 -14.429 -5.479 1.00 55.19 214 ARG A C 1
ATOM 1698 O O . ARG A 1 214 ? 16.685 -15.557 -5.010 1.00 55.19 214 ARG A O 1
ATOM 1705 N N . GLU A 1 215 ? 17.859 -13.666 -5.171 1.00 48.88 215 GLU A N 1
ATOM 1706 C CA . GLU A 1 215 ? 18.669 -13.946 -3.983 1.00 48.88 215 GLU A CA 1
ATOM 1707 C C . GLU A 1 215 ? 17.776 -13.676 -2.773 1.00 48.88 215 GLU A C 1
ATOM 1709 O O . GLU A 1 215 ? 17.717 -12.582 -2.232 1.00 48.88 215 GLU A O 1
ATOM 1714 N N . VAL A 1 216 ? 16.962 -14.696 -2.506 1.00 47.41 216 VAL A N 1
ATOM 1715 C CA . VAL A 1 216 ? 16.097 -14.951 -1.371 1.00 47.41 216 VAL A CA 1
ATOM 1716 C C . VAL A 1 216 ? 15.478 -13.673 -0.808 1.00 47.41 216 VAL A C 1
ATOM 1718 O O . VAL A 1 216 ? 15.878 -13.161 0.233 1.00 47.41 216 VAL A O 1
ATOM 1721 N N . VAL A 1 217 ? 14.456 -13.161 -1.500 1.00 54.38 217 VAL A N 1
ATOM 1722 C CA . VAL A 1 217 ? 13.488 -12.294 -0.824 1.00 54.38 217 VAL A CA 1
ATOM 1723 C C . VAL A 1 217 ? 12.646 -13.215 0.049 1.00 54.38 217 VAL A C 1
ATOM 1725 O O . VAL A 1 217 ? 11.634 -13.754 -0.400 1.00 54.38 217 VAL A O 1
ATOM 1728 N N . ASP A 1 218 ? 13.145 -13.493 1.252 1.00 56.78 218 ASP A N 1
ATOM 1729 C CA . ASP A 1 218 ? 12.405 -14.253 2.250 1.00 56.78 218 ASP A CA 1
ATOM 1730 C C . ASP A 1 218 ? 11.119 -13.513 2.607 1.00 56.78 218 ASP A C 1
ATOM 1732 O O . ASP A 1 218 ? 11.050 -12.277 2.568 1.00 56.78 218 ASP A O 1
ATOM 1736 N N . ALA A 1 219 ? 10.095 -14.283 2.976 1.00 61.25 219 ALA A N 1
ATOM 1737 C CA . ALA A 1 219 ? 8.908 -13.707 3.574 1.00 61.25 219 ALA A CA 1
ATOM 1738 C C . ALA A 1 219 ? 9.338 -12.823 4.749 1.00 61.25 219 ALA A C 1
ATOM 1740 O O . ALA A 1 219 ? 10.111 -13.225 5.620 1.00 61.25 219 ALA A O 1
ATOM 1741 N N . LEU A 1 220 ? 8.855 -11.583 4.754 1.00 65.75 220 LEU A N 1
ATOM 1742 C CA . LEU A 1 220 ? 9.221 -10.621 5.788 1.00 65.75 220 LEU A CA 1
ATOM 1743 C C . LEU A 1 220 ? 8.727 -11.023 7.197 1.00 65.75 220 LEU A C 1
ATOM 1745 O O . LEU A 1 220 ? 9.233 -10.475 8.185 1.00 65.75 220 LEU A O 1
ATOM 1749 N N . LEU A 1 221 ? 7.797 -11.986 7.283 1.00 72.44 221 LEU A N 1
ATOM 1750 C CA . LEU A 1 221 ? 7.191 -12.532 8.499 1.00 72.44 221 LEU A CA 1
ATOM 1751 C C . LEU A 1 221 ? 7.095 -14.054 8.478 1.00 72.44 221 LEU A C 1
ATOM 1753 O O . LEU A 1 221 ? 6.876 -14.615 7.383 1.00 72.44 221 LEU A O 1
#

Solvent-accessible surface area (backbone atoms only — not comparable to full-atom values): 12707 Å² total; per-residue (Å²): 133,82,78,77,77,57,66,48,57,38,83,92,58,25,48,88,78,48,84,69,82,22,65,59,51,54,48,52,58,50,33,73,74,72,31,55,80,88,60,95,46,57,64,47,48,48,52,53,50,28,62,77,66,67,28,49,79,87,48,58,40,42,32,20,33,42,81,52,99,61,27,92,63,29,18,70,93,40,39,28,39,35,31,41,45,102,52,34,36,42,34,39,32,88,99,49,50,40,37,37,37,27,49,20,93,84,73,35,55,43,49,30,43,36,56,57,86,61,71,41,78,54,70,54,84,60,81,42,75,44,72,73,56,35,67,58,27,31,26,79,86,43,72,44,40,57,40,86,83,50,68,15,38,39,10,29,91,60,11,46,62,45,60,92,82,41,72,42,76,58,55,97,82,52,57,65,59,63,35,42,10,26,26,61,66,88,71,92,67,70,92,71,61,50,28,38,43,39,28,36,46,81,53,97,94,38,82,44,80,46,76,54,80,80,79,69,82,63,74,95,115

Mean predicted aligned error: 6.12 Å

Secondary structure (DSSP, 8-state):
-PPPPPGGGSTTT-TTTSPP-SHHHHHHHHHHHH-PPP-SSHHHHHHHHHHHTT--GGG-EEE-SS-STTGGG-BTTBPEEEEE-SSEEEEE-TTS-EEEEEEETTTEEEEEEE-TTS--TTT----EEPHHHHHHHTSGGGTTS----EEEE-B-TTS-B-GGG-EEEE-TTS-GGGS-TTEE--S---S---STTEEEEEETTEEEEEEPP-S------

Radius of gyration: 18.56 Å; Cα contacts (8 Å, |Δi|>4): 416; chains: 1; bounding box: 42×50×55 Å

Nearest PDB structures (foldseek):
  8h8b-assembly1_A  TM=6.345E-01  e=8.095E+00  Vibrio parahaemolyticus RIMD 2210633
  7ahm-assembly2_C  TM=3.961E-01  e=7.228E+00  Bacillus subtilis
  6ovm-assembly1_R  TM=2.954E-01  e=4.103E+00  Pseudomonas capeferrum
  2qqu-assembly1_A  TM=3.143E-01  e=9.594E+00  Arabidopsis thaliana

Sequence (221 aa):
MFAAEENYENPPIAYSRTTPEDAITRLQNRLAETGMPDADDEKEILRLLLAELDVPISSQLLVFSRTSLQRDRISPTNPRAIYYSDTCYVGWVPGGLIEITAIDPQLGPTFYAIDPRKPARTRGLKFERDSDCLRCHGGHFIRGIPGVFARSVFPDSTGEPIFKFGSTLVDYRTPFEERWGGWYVTSEHGRTQHRGNIIATEADNQVVFSSVTREVVDALL